Protein AF-0000000084334284 (afdb_homodimer)

Solvent-accessible surface area (backbone atoms only — not comparable to full-atom values): 17530 Å² total; per-residue (Å²): 133,78,80,43,76,42,71,67,56,89,78,49,46,48,78,78,45,44,50,86,45,68,71,63,35,48,34,56,57,70,40,44,69,57,35,41,73,57,13,52,24,27,47,38,28,33,30,55,95,42,44,47,47,27,39,36,29,26,16,27,19,51,43,52,40,88,40,46,54,66,80,57,44,74,76,46,68,84,85,48,63,56,40,22,20,34,29,45,70,44,76,49,41,18,54,93,51,59,91,70,55,54,62,57,53,53,50,52,51,53,50,45,52,51,49,54,37,19,76,70,59,32,2,23,37,23,41,34,36,63,56,88,46,69,68,45,46,55,54,44,41,75,76,61,37,39,78,29,63,96,68,69,26,29,38,34,48,40,76,57,51,61,65,66,73,102,133,76,81,42,74,41,72,66,54,88,77,49,45,49,77,79,42,46,50,87,45,66,72,62,34,48,33,56,57,72,40,44,66,57,36,41,74,58,14,52,24,27,47,38,28,32,30,55,93,42,43,47,47,26,38,38,30,26,16,26,20,50,42,51,40,87,40,47,52,66,82,57,45,75,74,46,69,85,83,48,64,56,39,21,20,35,30,43,70,44,75,50,43,18,54,92,50,60,92,70,53,55,61,57,53,53,48,51,51,53,51,47,53,50,48,55,36,19,75,72,60,32,2,23,37,23,41,34,35,62,57,88,46,70,69,45,46,56,56,43,42,76,75,60,36,39,77,31,64,98,68,71,26,30,39,34,47,39,75,58,52,59,65,66,72,102

Sequence (332 aa):
MSDKIELLNSALNKKDFSCGKEMLDNYLHTQASQDVKRKLCVVFALFEDTSIKGYYTLSNASVPAAFMPEAVKKKMPRSYEALPVTLLGRLAVDSKFKGHGFGGILLLDALKRSFDIASQSLGSIGVVVDPLDDDAVAFYQKFGFVLLPDSGKMFLPMADIAQLALMSDKIELLNSALNKKDFSCGKEMLDNYLHTQASQDVKRKLCVVFALFEDTSIKGYYTLSNASVPAAFMPEAVKKKMPRSYEALPVTLLGRLAVDSKFKGHGFGGILLLDALKRSFDIASQSLGSIGVVVDPLDDDAVAFYQKFGFVLLPDSGKMFLPMADIAQLAL

Organism: NCBI:txid1302689

pLDDT: mean 94.1, std 6.53, range [51.94, 98.69]

Structure (mmCIF, N/CA/C/O backbone):
data_AF-0000000084334284-model_v1
#
loop_
_entity.id
_entity.type
_entity.pdbx_description
1 polymer 'N-acetyltransferase domain-containing protein'
#
loop_
_atom_site.group_PDB
_atom_site.id
_atom_site.type_symbol
_atom_site.label_atom_id
_atom_site.label_alt_id
_atom_site.label_comp_id
_atom_site.label_asym_id
_atom_site.label_entity_id
_atom_site.label_seq_id
_atom_site.pdbx_PDB_ins_code
_atom_site.Cartn_x
_atom_site.Cartn_y
_atom_site.Cartn_z
_atom_site.occupancy
_atom_site.B_iso_or_equiv
_atom_site.auth_seq_id
_atom_site.auth_comp_id
_atom_site.auth_asym_id
_atom_site.auth_atom_id
_atom_site.pdbx_PDB_model_num
ATOM 1 N N . MET A 1 1 ? -1.275 -12.766 -31.234 1 51.94 1 MET A N 1
ATOM 2 C CA . MET A 1 1 ? -1.881 -11.797 -30.328 1 51.94 1 MET A CA 1
ATOM 3 C C . MET A 1 1 ? -1.055 -11.656 -29.062 1 51.94 1 MET A C 1
ATOM 5 O O . MET A 1 1 ? -0.476 -12.633 -28.578 1 51.94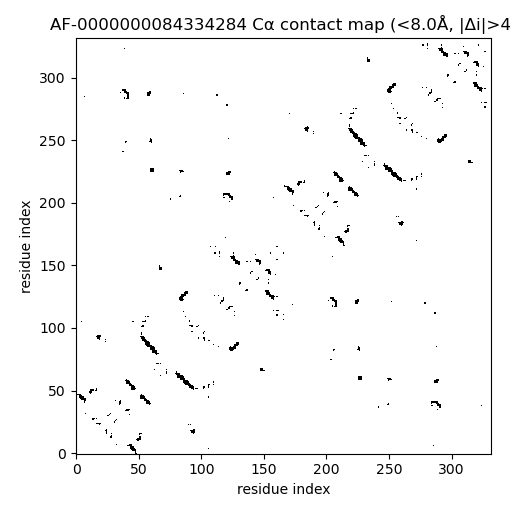 1 MET A O 1
ATOM 9 N N . SER A 1 2 ? -0.573 -10.531 -28.656 1 61.88 2 SER A N 1
ATOM 10 C CA . SER A 1 2 ? 0.521 -10.297 -27.719 1 61.88 2 SER A CA 1
ATOM 11 C C . SER A 1 2 ? 0.057 -10.461 -26.281 1 61.88 2 SER A C 1
ATOM 13 O O . SER A 1 2 ? -1.092 -10.156 -25.953 1 61.88 2 SER A O 1
ATOM 15 N N . ASP A 1 3 ? 0.631 -11.398 -25.438 1 77.12 3 ASP A N 1
ATOM 16 C CA . ASP A 1 3 ? 0.431 -11.562 -24 1 77.12 3 ASP A CA 1
ATOM 17 C C . ASP A 1 3 ? 0.44 -10.211 -23.281 1 77.12 3 ASP A C 1
ATOM 19 O O . ASP A 1 3 ? 1.321 -9.383 -23.531 1 77.12 3 ASP A O 1
ATOM 23 N N . LYS A 1 4 ? -0.752 -9.906 -22.766 1 88.94 4 LYS A N 1
ATOM 24 C CA . LYS A 1 4 ? -0.874 -8.68 -21.984 1 88.94 4 LYS A CA 1
ATOM 25 C C . LYS A 1 4 ? -1.213 -8.977 -20.531 1 88.94 4 LYS A C 1
ATOM 27 O O . LYS A 1 4 ? -1.868 -9.977 -20.234 1 88.94 4 LYS A O 1
ATOM 32 N N . ILE A 1 5 ? -0.675 -8.289 -19.641 1 95.31 5 ILE A N 1
ATOM 33 C CA . ILE A 1 5 ? -1.079 -8.344 -18.234 1 95.31 5 ILE A CA 1
ATOM 34 C C . ILE A 1 5 ? -1.978 -7.156 -17.906 1 95.31 5 ILE A C 1
ATOM 36 O O . ILE A 1 5 ? -1.56 -6 -18.031 1 95.31 5 ILE A O 1
ATOM 40 N N . GLU A 1 6 ? -3.197 -7.395 -17.516 1 95.31 6 GLU A N 1
ATOM 41 C CA . GLU A 1 6 ? -4.172 -6.363 -17.188 1 95.31 6 GLU A CA 1
ATOM 42 C C . GLU A 1 6 ? -4.949 -6.723 -15.922 1 95.31 6 GLU A C 1
ATOM 44 O O . GLU A 1 6 ? -4.832 -7.84 -15.414 1 95.31 6 GLU A O 1
ATOM 49 N N . LEU A 1 7 ? -5.727 -5.781 -15.531 1 96.88 7 LEU A N 1
ATOM 50 C CA . LEU A 1 7 ? -6.605 -6.008 -14.391 1 96.88 7 LEU A CA 1
ATOM 51 C C . LEU A 1 7 ? -7.656 -7.066 -14.711 1 96.88 7 LEU A C 1
ATOM 53 O O . LEU A 1 7 ? -8.211 -7.082 -15.812 1 96.88 7 LEU A O 1
ATOM 57 N N . LEU A 1 8 ? -7.887 -7.902 -13.734 1 95.88 8 LEU A N 1
ATOM 58 C CA . LEU A 1 8 ? -8.969 -8.867 -13.875 1 95.88 8 LEU A CA 1
ATOM 59 C C . LEU A 1 8 ? -10.297 -8.164 -14.148 1 95.88 8 LEU A C 1
ATOM 61 O O . LEU A 1 8 ? -10.602 -7.145 -13.523 1 95.88 8 LEU A O 1
ATOM 65 N N . ASN A 1 9 ? -11 -8.648 -15.078 1 93.56 9 ASN A N 1
ATOM 66 C CA . ASN A 1 9 ? -12.312 -8.102 -15.398 1 93.56 9 ASN A CA 1
ATOM 67 C C . ASN A 1 9 ? -13.281 -9.195 -15.828 1 93.56 9 ASN A C 1
ATOM 69 O O . ASN A 1 9 ? -12.891 -10.359 -15.977 1 93.56 9 ASN A O 1
ATOM 73 N N . SER A 1 10 ? -14.484 -8.812 -16.016 1 93.62 10 SER A N 1
ATOM 74 C CA . SER A 1 10 ? -15.562 -9.773 -16.234 1 93.62 10 SER A CA 1
ATOM 75 C C . SER A 1 10 ? -15.461 -10.414 -17.609 1 93.62 10 SER A C 1
ATOM 77 O O . SER A 1 10 ? -16.109 -11.43 -17.875 1 93.62 10 SER A O 1
ATOM 79 N N . ALA A 1 11 ? -14.672 -9.922 -18.484 1 93.88 11 ALA A N 1
ATOM 80 C CA . ALA A 1 11 ? -14.539 -10.453 -19.844 1 93.88 11 ALA A CA 1
ATOM 81 C C . ALA A 1 11 ? -13.641 -11.695 -19.859 1 93.88 11 ALA A C 1
ATOM 83 O O . ALA A 1 11 ? -13.641 -12.453 -20.828 1 93.88 11 ALA A O 1
ATOM 84 N N . LEU A 1 12 ? -12.875 -11.883 -18.828 1 95.38 12 LEU A N 1
ATOM 85 C CA . LEU A 1 12 ? -11.914 -12.977 -18.797 1 95.38 12 LEU A CA 1
ATOM 86 C C . LEU A 1 12 ? -12.562 -14.25 -18.25 1 95.38 12 LEU A C 1
ATOM 88 O O . LEU A 1 12 ? -13.383 -14.188 -17.328 1 95.38 12 LEU A O 1
ATOM 92 N N . ASN A 1 13 ? -12.203 -15.398 -18.844 1 95.75 13 ASN A N 1
ATOM 93 C CA . ASN A 1 13 ? -12.727 -16.703 -18.453 1 95.75 13 ASN A CA 1
ATOM 94 C C . ASN A 1 13 ? -11.961 -17.281 -17.266 1 95.75 13 ASN A C 1
ATOM 96 O O . ASN A 1 13 ? -10.953 -17.969 -17.453 1 95.75 13 ASN A O 1
ATOM 100 N N . LYS A 1 14 ? -12.461 -17.141 -16.094 1 96.56 14 LYS A N 1
ATOM 101 C CA . LYS A 1 14 ? -11.805 -17.609 -14.883 1 96.56 14 LYS A CA 1
ATOM 102 C C . LYS A 1 14 ? -12.062 -19.094 -14.648 1 96.56 14 LYS A C 1
ATOM 104 O O . LYS A 1 14 ? -11.297 -19.766 -13.953 1 96.56 14 LYS A O 1
ATOM 109 N N . LYS A 1 15 ? -13.086 -19.594 -15.211 1 95.44 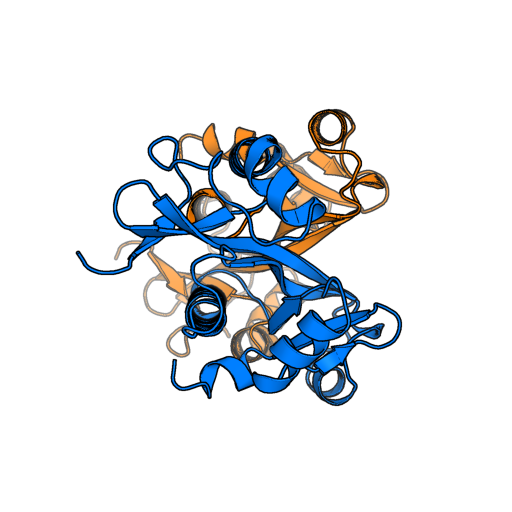15 LYS A N 1
ATOM 110 C CA . LYS A 1 15 ? -13.57 -20.938 -14.898 1 95.44 15 LYS A CA 1
ATOM 111 C C . LYS A 1 15 ? -12.641 -22.016 -15.461 1 95.44 15 LYS A C 1
ATOM 113 O O . LYS A 1 15 ? -12.461 -23.062 -14.852 1 95.44 15 LYS A O 1
ATOM 118 N N . ASP A 1 16 ? -12.008 -21.75 -16.547 1 95.88 16 ASP A N 1
ATOM 119 C CA . ASP A 1 16 ? -11.188 -22.75 -17.219 1 95.88 16 ASP A CA 1
ATOM 120 C C . ASP A 1 16 ? -9.773 -22.766 -16.656 1 95.88 16 ASP A C 1
ATOM 122 O O . ASP A 1 16 ? -8.969 -23.641 -17 1 95.88 16 ASP A O 1
ATOM 126 N N . PHE A 1 17 ? -9.469 -21.797 -15.844 1 97.69 17 PHE A N 1
ATOM 127 C CA . PHE A 1 17 ? -8.125 -21.703 -15.281 1 97.69 17 PHE A CA 1
ATOM 128 C C . PHE A 1 17 ? -7.863 -22.844 -14.305 1 97.69 17 PHE A C 1
ATOM 130 O O . PHE A 1 17 ? -8.703 -23.156 -13.461 1 97.69 17 PHE A O 1
ATOM 137 N N . SER A 1 18 ? -6.703 -23.484 -14.445 1 97.94 18 SER A N 1
ATOM 138 C CA . SER A 1 18 ? -6.27 -24.5 -13.492 1 97.94 18 SER A CA 1
ATOM 139 C C . SER A 1 18 ? -4.75 -24.547 -13.383 1 97.94 18 SER A C 1
ATOM 141 O O . SER A 1 18 ? -4.059 -24.797 -14.375 1 97.94 18 SER A O 1
ATOM 143 N N . CYS A 1 19 ? -4.238 -24.344 -12.18 1 96.88 19 CYS A N 1
ATOM 144 C CA . CYS A 1 19 ? -2.793 -24.375 -11.977 1 96.88 19 CYS A CA 1
ATOM 145 C C . CYS A 1 19 ? -2.389 -25.625 -11.195 1 96.88 19 CYS A C 1
ATOM 147 O O . CYS A 1 19 ? -1.201 -25.859 -10.953 1 96.88 19 CYS A O 1
ATOM 149 N N . GLY A 1 20 ? -3.367 -26.422 -10.758 1 95.56 20 GLY A N 1
ATOM 150 C CA . GLY A 1 20 ? -3.078 -27.656 -10.055 1 95.56 20 GLY A CA 1
ATOM 151 C C . GLY A 1 20 ? -3.105 -27.516 -8.547 1 95.56 20 GLY A C 1
ATOM 152 O O . GLY A 1 20 ? -2.971 -28.5 -7.816 1 95.56 20 GLY A O 1
ATOM 153 N N . LYS A 1 21 ? -3.188 -26.359 -7.98 1 96.12 21 LYS A N 1
ATOM 154 C CA . LYS A 1 21 ? -3.367 -26.078 -6.559 1 96.12 21 LYS A CA 1
ATOM 155 C C . LYS A 1 21 ? -4.785 -25.594 -6.266 1 96.12 21 LYS A C 1
ATOM 157 O O . LYS A 1 21 ? -5.16 -24.5 -6.66 1 96.12 21 LYS A O 1
ATOM 162 N N . GLU A 1 22 ? -5.477 -26.344 -5.516 1 95.81 22 GLU A N 1
ATOM 163 C CA . GLU A 1 22 ? -6.902 -26.109 -5.305 1 95.81 22 GLU A CA 1
ATOM 164 C C . GLU A 1 22 ? -7.164 -24.734 -4.703 1 95.81 22 GLU A C 1
ATOM 166 O O . GLU A 1 22 ? -8.102 -24.047 -5.098 1 95.81 22 GLU A O 1
ATOM 171 N N . MET A 1 23 ? -6.41 -24.359 -3.777 1 95.25 23 MET A N 1
ATOM 172 C CA . MET A 1 23 ? -6.602 -23.094 -3.084 1 95.25 23 MET A CA 1
ATOM 173 C C . MET A 1 23 ? -6.5 -21.922 -4.055 1 95.25 23 MET A C 1
ATOM 175 O O . MET A 1 23 ? -7.312 -21 -4.004 1 95.25 23 MET A O 1
ATOM 179 N N . LEU A 1 24 ? -5.562 -21.953 -4.969 1 97.12 24 LEU A N 1
ATOM 180 C CA . LEU A 1 24 ? -5.363 -20.891 -5.934 1 97.12 24 LEU A CA 1
ATOM 181 C C . LEU A 1 24 ? -6.43 -20.922 -7.023 1 97.12 24 LEU A C 1
ATOM 183 O O . LEU A 1 24 ? -6.922 -19.875 -7.457 1 97.12 24 LEU A O 1
ATOM 187 N N . ASP A 1 25 ? -6.754 -22.156 -7.457 1 98 25 ASP A N 1
ATOM 188 C CA . ASP A 1 25 ? -7.805 -22.312 -8.461 1 98 25 ASP A CA 1
ATOM 189 C C . ASP A 1 25 ? -9.141 -21.797 -7.934 1 98 25 ASP A C 1
ATOM 191 O O . ASP A 1 25 ? -9.805 -20.984 -8.594 1 98 25 ASP A O 1
ATOM 195 N N . ASN A 1 26 ? -9.461 -22.25 -6.73 1 97.12 26 ASN A N 1
ATOM 196 C CA . ASN A 1 26 ? -10.742 -21.875 -6.148 1 97.12 26 ASN A CA 1
ATOM 197 C C . ASN A 1 26 ? -10.812 -20.375 -5.871 1 97.12 26 ASN A C 1
ATOM 199 O O . ASN A 1 26 ? -11.867 -19.75 -6.02 1 97.12 26 ASN A O 1
ATOM 203 N N . TYR A 1 27 ? -9.727 -19.844 -5.488 1 97.31 27 TYR A N 1
ATOM 204 C CA . TYR A 1 27 ? -9.688 -18.406 -5.25 1 97.31 27 TYR A CA 1
ATOM 205 C C . TYR A 1 27 ? -10.086 -17.641 -6.508 1 97.31 27 TYR A C 1
ATOM 207 O O . TYR A 1 27 ? -10.977 -16.797 -6.465 1 97.31 27 TYR A O 1
ATOM 215 N N . LEU A 1 28 ? -9.406 -17.922 -7.605 1 97.81 28 LEU A N 1
ATOM 216 C CA . LEU A 1 28 ? -9.672 -17.203 -8.844 1 97.81 28 LEU A CA 1
ATOM 217 C C . LEU A 1 28 ? -11.109 -17.422 -9.305 1 97.81 28 LEU A C 1
ATOM 219 O O . LEU A 1 28 ? -11.773 -16.5 -9.766 1 97.81 28 LEU A O 1
ATOM 223 N N . HIS A 1 29 ? -11.602 -18.641 -9.109 1 97.69 29 HIS A N 1
ATOM 224 C CA . HIS A 1 29 ? -12.922 -19.016 -9.602 1 97.69 29 HIS A CA 1
ATOM 225 C C . HIS A 1 29 ? -14.023 -18.328 -8.805 1 97.69 29 HIS A C 1
ATOM 227 O O . HIS A 1 29 ? -15.023 -17.875 -9.383 1 97.69 29 HIS A O 1
ATOM 233 N N . THR A 1 30 ? -13.773 -18.156 -7.473 1 95.69 30 THR A N 1
ATOM 234 C CA . THR A 1 30 ? -14.953 -17.891 -6.652 1 95.69 30 THR A CA 1
ATOM 235 C C . THR A 1 30 ? -14.742 -16.656 -5.781 1 95.69 30 THR A C 1
ATOM 237 O O . THR A 1 30 ? -15.711 -16.031 -5.352 1 95.69 30 THR A O 1
ATOM 240 N N . GLN A 1 31 ? -13.547 -16.25 -5.516 1 96.25 31 GLN A N 1
ATOM 241 C CA . GLN A 1 31 ? -13.32 -15.242 -4.484 1 96.25 31 GLN A CA 1
ATOM 242 C C . GLN A 1 31 ? -12.703 -13.984 -5.074 1 96.25 31 GLN A C 1
ATOM 244 O O . GLN A 1 31 ? -12.945 -12.875 -4.586 1 96.25 31 GLN A O 1
ATOM 249 N N . ALA A 1 32 ? -11.938 -14.117 -6.133 1 97.25 32 ALA A N 1
ATOM 250 C CA . ALA A 1 32 ? -11.109 -13.031 -6.656 1 97.25 32 ALA A CA 1
ATOM 251 C C . ALA A 1 32 ? -11.945 -11.797 -6.961 1 97.25 32 ALA A C 1
ATOM 253 O O . ALA A 1 32 ? -11.594 -10.688 -6.555 1 97.25 32 ALA A O 1
ATOM 254 N N . SER A 1 33 ? -13.078 -11.969 -7.641 1 96.56 33 SER A N 1
ATOM 255 C CA . SER A 1 33 ? -13.922 -10.844 -8.031 1 96.56 33 SER A CA 1
ATOM 256 C C . SER A 1 33 ? -14.453 -10.102 -6.809 1 96.56 33 SER A C 1
ATOM 258 O O . SER A 1 33 ? -14.523 -8.875 -6.805 1 96.56 33 SER A O 1
ATOM 260 N N . GLN A 1 34 ? -14.797 -10.836 -5.828 1 95.44 34 GLN A N 1
ATOM 261 C CA . GLN A 1 34 ? -15.312 -10.234 -4.605 1 95.44 34 GLN A CA 1
ATOM 262 C C . GLN A 1 34 ? -14.219 -9.469 -3.867 1 95.44 34 GLN A C 1
ATOM 264 O O . GLN A 1 34 ? -14.461 -8.383 -3.346 1 95.44 34 GLN A O 1
ATOM 269 N N . ASP A 1 35 ? -13.047 -10.078 -3.795 1 96.69 35 ASP A N 1
ATOM 270 C CA . ASP A 1 35 ? -11.93 -9.414 -3.139 1 96.69 35 ASP A CA 1
ATOM 271 C C . ASP A 1 35 ? -11.594 -8.094 -3.832 1 96.69 35 ASP A C 1
ATOM 273 O O . ASP A 1 35 ? -11.281 -7.102 -3.172 1 96.69 35 ASP A O 1
ATOM 277 N N . VAL A 1 36 ? -11.664 -8.125 -5.172 1 96.62 36 VAL A N 1
ATOM 278 C CA . VAL A 1 36 ? -11.414 -6.914 -5.941 1 96.62 36 VAL A CA 1
ATOM 279 C C . VAL A 1 36 ? -12.477 -5.867 -5.609 1 96.62 36 VAL A C 1
ATOM 281 O O . VAL A 1 36 ? -12.164 -4.703 -5.367 1 96.62 36 VAL A O 1
ATOM 284 N N . LYS A 1 37 ? -13.703 -6.25 -5.535 1 94.5 37 LYS A N 1
ATOM 285 C CA . LYS A 1 37 ? -14.805 -5.344 -5.234 1 94.5 37 LYS A CA 1
ATOM 286 C C . LYS A 1 37 ? -14.648 -4.723 -3.846 1 94.5 37 LYS A C 1
ATOM 288 O O . LYS A 1 37 ? -14.945 -3.545 -3.648 1 94.5 37 LYS A O 1
ATOM 293 N N . ARG A 1 38 ? -14.141 -5.477 -2.967 1 94.69 38 ARG A N 1
ATOM 294 C CA . ARG A 1 38 ? -13.969 -5.043 -1.586 1 94.69 38 ARG A CA 1
ATOM 295 C C . ARG A 1 38 ? -12.641 -4.309 -1.403 1 94.69 38 ARG A C 1
ATOM 297 O O . ARG A 1 38 ? -12.312 -3.873 -0.298 1 94.69 38 ARG A O 1
ATOM 304 N N . LYS A 1 39 ? -11.836 -4.25 -2.398 1 96.56 39 LYS A N 1
ATOM 305 C CA . LYS A 1 39 ? -10.539 -3.582 -2.42 1 96.56 39 LYS A CA 1
ATOM 306 C C . LYS A 1 39 ? -9.555 -4.262 -1.472 1 96.56 39 LYS A C 1
ATOM 308 O O . LYS A 1 39 ? -8.703 -3.6 -0.871 1 96.56 39 LYS A O 1
ATOM 313 N N . LEU A 1 40 ? -9.766 -5.547 -1.277 1 97.12 40 LEU A N 1
ATOM 314 C CA . LEU A 1 40 ? -8.836 -6.32 -0.462 1 97.12 40 LEU A CA 1
ATOM 315 C C . LEU A 1 40 ? -7.523 -6.555 -1.205 1 97.12 40 LEU A C 1
ATOM 317 O O . LEU A 1 40 ? -6.465 -6.684 -0.584 1 97.12 40 LEU A O 1
ATOM 321 N N . CYS A 1 41 ? -7.625 -6.645 -2.482 1 97.75 41 CYS A N 1
ATOM 322 C CA . CYS A 1 41 ? -6.469 -6.758 -3.365 1 97.75 41 CYS A CA 1
ATOM 323 C C . CYS A 1 41 ? -6.832 -6.363 -4.793 1 97.75 41 CYS A C 1
ATOM 325 O O . CYS A 1 41 ? -8 -6.145 -5.102 1 97.75 41 CYS A O 1
ATOM 327 N N . VAL A 1 42 ? -5.828 -6.141 -5.566 1 98.06 42 VAL A N 1
ATOM 328 C CA . VAL A 1 42 ? -5.98 -6.023 -7.012 1 98.06 42 VAL A CA 1
ATOM 329 C C . VAL A 1 42 ? -5.477 -7.297 -7.691 1 98.06 42 VAL A C 1
ATOM 331 O O . VAL A 1 42 ? -4.441 -7.844 -7.301 1 98.06 42 VAL A O 1
ATOM 334 N N . VAL A 1 43 ? -6.234 -7.777 -8.648 1 98.38 43 VAL A N 1
ATOM 335 C CA . VAL A 1 43 ? -5.867 -8.992 -9.367 1 98.38 43 VAL A CA 1
ATOM 336 C C . VAL A 1 43 ? -5.469 -8.648 -10.797 1 98.38 43 VAL A C 1
ATOM 338 O O . VAL A 1 43 ? -6.246 -8.047 -11.539 1 98.38 43 VAL A O 1
ATOM 341 N N . PHE A 1 44 ? -4.258 -9.023 -11.156 1 98.44 44 PHE A N 1
ATOM 342 C CA . PHE A 1 44 ? -3.744 -8.875 -12.516 1 98.44 44 PHE A CA 1
ATOM 343 C C . PHE A 1 44 ? -3.691 -10.227 -13.227 1 98.44 44 PHE A C 1
ATOM 345 O O . PHE A 1 44 ? -3.293 -11.227 -12.633 1 98.44 44 PHE A O 1
ATOM 352 N N . ALA A 1 45 ? -4.09 -10.195 -14.477 1 97.69 45 ALA A N 1
ATOM 353 C CA . ALA A 1 45 ? -4.137 -11.438 -15.234 1 97.69 45 ALA A CA 1
ATOM 354 C C . ALA A 1 45 ? -3.348 -11.32 -16.547 1 97.69 45 ALA A C 1
ATOM 356 O O . ALA A 1 45 ? -3.443 -10.305 -17.234 1 97.69 45 ALA A O 1
ATOM 357 N N . LEU A 1 46 ? -2.479 -12.273 -16.734 1 97.44 46 LEU A N 1
ATOM 358 C CA . LEU A 1 46 ? -1.902 -12.531 -18.047 1 97.44 46 LEU A CA 1
ATOM 359 C C . LEU A 1 46 ? -2.842 -13.375 -18.906 1 97.44 46 LEU A C 1
ATOM 361 O O . LEU A 1 46 ? -3.244 -14.469 -18.5 1 97.44 46 LEU A O 1
ATOM 365 N N . PHE A 1 47 ? -3.182 -12.828 -20.109 1 95.19 47 PHE A N 1
ATOM 366 C CA . PHE A 1 47 ? -4.195 -13.578 -20.844 1 95.19 47 PHE A CA 1
ATOM 367 C C . PHE A 1 47 ? -4.004 -13.406 -22.344 1 95.19 47 PHE A C 1
ATOM 369 O O . PHE A 1 47 ? -3.262 -12.531 -22.797 1 95.19 47 PHE A O 1
ATOM 376 N N . GLU A 1 48 ? -4.516 -14.367 -23.031 1 92.19 48 GLU A N 1
ATOM 377 C CA . GLU A 1 48 ? -4.707 -14.344 -24.469 1 92.19 48 GLU A CA 1
ATOM 378 C C . GLU A 1 48 ? -6.176 -14.531 -24.844 1 92.19 48 GLU A C 1
ATOM 380 O O . GLU A 1 48 ? -6.793 -15.523 -24.453 1 92.19 48 GLU A O 1
ATOM 385 N N . ASP A 1 49 ? -6.648 -13.516 -25.547 1 90.31 49 ASP A N 1
ATOM 386 C CA . ASP A 1 49 ? -8.094 -13.469 -25.766 1 90.31 49 ASP A CA 1
ATOM 387 C C . ASP A 1 49 ? -8.852 -13.469 -24.453 1 90.31 49 ASP A C 1
ATOM 389 O O . ASP A 1 49 ? -8.68 -12.562 -23.625 1 90.31 49 ASP A O 1
ATOM 393 N N . THR A 1 50 ? -9.609 -14.586 -24.141 1 91.75 50 THR A N 1
ATOM 394 C CA . THR A 1 50 ? -10.352 -14.617 -22.891 1 91.75 50 THR A CA 1
ATOM 395 C C . THR A 1 50 ? -9.742 -15.625 -21.922 1 91.75 50 THR A C 1
ATOM 397 O O . THR A 1 50 ? -10.164 -15.711 -20.766 1 91.75 50 THR A O 1
ATOM 400 N N . SER A 1 51 ? -8.719 -16.25 -22.406 1 94.5 51 SER A N 1
ATOM 401 C CA . SER A 1 51 ? -8.117 -17.297 -21.594 1 94.5 51 SER A CA 1
ATOM 402 C C . SER A 1 51 ? -7.055 -16.719 -20.656 1 94.5 51 SER A C 1
ATOM 404 O O . SER A 1 51 ? -6.16 -16 -21.094 1 94.5 51 SER A O 1
ATOM 406 N N . ILE A 1 52 ? -7.113 -17.078 -19.406 1 96.94 52 ILE A N 1
ATOM 407 C CA . ILE A 1 52 ? -6.145 -16.625 -18.406 1 96.94 52 ILE A CA 1
ATOM 408 C C . ILE A 1 52 ? -4.984 -17.609 -18.344 1 96.94 52 ILE A C 1
ATOM 410 O O . ILE A 1 52 ? -5.184 -18.797 -18.031 1 96.94 52 ILE A O 1
ATOM 414 N N . LYS A 1 53 ? -3.785 -17.109 -18.562 1 97.38 53 LYS A N 1
ATOM 415 C CA . LYS A 1 53 ? -2.576 -17.938 -18.5 1 97.38 53 LYS A CA 1
ATOM 416 C C . LYS A 1 53 ? -1.953 -17.906 -17.109 1 97.38 53 LYS A C 1
ATOM 418 O O . LYS A 1 53 ? -1.271 -18.859 -16.719 1 97.38 53 LYS A O 1
ATOM 423 N N . GLY A 1 54 ? -2.184 -16.922 -16.375 1 98.12 54 GLY A N 1
ATOM 424 C CA . GLY A 1 54 ? -1.712 -16.719 -15.016 1 98.12 54 GLY A CA 1
ATOM 425 C C . GLY A 1 54 ? -2.252 -15.461 -14.375 1 98.12 54 GLY A C 1
ATOM 426 O O . GLY A 1 54 ? -2.873 -14.633 -15.047 1 98.12 54 GLY A O 1
ATOM 427 N N . TYR A 1 55 ? -2.047 -15.367 -13.078 1 98.56 55 TYR A N 1
ATOM 428 C CA . TYR A 1 55 ? -2.506 -14.18 -12.375 1 98.56 55 TYR A CA 1
ATOM 429 C C . TYR A 1 55 ? -1.705 -13.961 -11.094 1 98.56 55 TYR A C 1
ATOM 431 O O . TYR A 1 55 ? -1 -14.859 -10.633 1 98.56 55 TYR A O 1
ATOM 439 N N . TYR A 1 56 ? -1.747 -12.812 -10.594 1 98.44 56 TYR A N 1
ATOM 440 C CA . TYR A 1 56 ? -1.203 -12.5 -9.281 1 98.44 56 TYR A CA 1
ATOM 441 C C . TYR A 1 56 ? -2.018 -11.398 -8.602 1 98.44 56 TYR A C 1
ATOM 443 O O . TYR A 1 56 ? -2.822 -10.727 -9.25 1 98.44 56 TYR A O 1
ATOM 451 N N . THR A 1 57 ? -1.851 -11.242 -7.328 1 98.5 57 THR A N 1
ATOM 452 C CA . THR A 1 57 ? -2.576 -10.234 -6.562 1 98.5 57 THR A CA 1
ATOM 453 C C . THR A 1 57 ? -1.609 -9.328 -5.805 1 98.5 57 THR A C 1
ATOM 455 O O . THR A 1 57 ? -0.552 -9.781 -5.359 1 98.5 57 THR A O 1
ATOM 458 N N . LEU A 1 58 ? -1.976 -8.078 -5.656 1 98.62 58 LEU A N 1
ATOM 459 C CA . LEU A 1 58 ? -1.21 -7.105 -4.883 1 98.62 58 LEU A CA 1
ATOM 460 C C . LEU A 1 58 ? -2.102 -6.391 -3.873 1 98.62 58 LEU A C 1
ATOM 462 O O . LEU A 1 58 ? -3.248 -6.055 -4.18 1 98.62 58 LEU A O 1
ATOM 466 N N . SER A 1 59 ? -1.609 -6.172 -2.723 1 98.56 59 SER A N 1
ATOM 467 C CA . SER A 1 59 ? -2.301 -5.406 -1.69 1 98.56 59 SER A CA 1
ATOM 468 C C . SER A 1 59 ? -1.312 -4.719 -0.755 1 98.56 59 SER A C 1
ATOM 470 O O . SER A 1 59 ? -0.13 -5.07 -0.725 1 98.56 59 SER A O 1
ATOM 472 N N . ASN A 1 60 ? -1.762 -3.705 -0.081 1 98.69 60 ASN A N 1
ATOM 473 C CA . ASN A 1 60 ? -0.971 -3.082 0.976 1 98.69 60 ASN A CA 1
ATOM 474 C C . ASN A 1 60 ? -0.744 -4.039 2.145 1 98.69 60 ASN A C 1
ATOM 476 O O . ASN A 1 60 ? -1.595 -4.883 2.436 1 98.69 60 ASN A O 1
ATOM 480 N N . ALA A 1 61 ? 0.342 -3.902 2.777 1 98.31 61 ALA A N 1
ATOM 481 C CA . ALA A 1 61 ? 0.637 -4.66 3.992 1 98.31 61 ALA A CA 1
ATOM 482 C C . ALA A 1 61 ? 1.726 -3.975 4.812 1 98.31 61 ALA A C 1
ATOM 484 O O . ALA A 1 61 ? 2.248 -2.932 4.418 1 98.31 61 ALA A O 1
ATOM 485 N N . SER A 1 62 ? 1.938 -4.461 5.934 1 97.69 62 SER A N 1
ATOM 486 C CA . SER A 1 62 ? 3.057 -4.098 6.797 1 97.69 62 SER A CA 1
ATOM 487 C C . SER A 1 62 ? 3.6 -5.312 7.539 1 97.69 62 SER A C 1
ATOM 489 O O . SER A 1 62 ? 2.889 -6.305 7.723 1 97.69 62 SER A O 1
ATOM 491 N N . VAL A 1 63 ? 4.809 -5.242 7.863 1 96.19 63 VAL A N 1
ATOM 492 C CA . VAL A 1 63 ? 5.484 -6.297 8.617 1 96.19 63 VAL A CA 1
ATOM 493 C C . VAL A 1 63 ? 6.125 -5.707 9.867 1 96.19 63 VAL A C 1
ATOM 495 O O . VAL A 1 63 ? 6.777 -4.66 9.812 1 96.19 63 VAL A O 1
ATOM 498 N N . PRO A 1 64 ? 5.91 -6.336 11 1 94.75 64 PRO A N 1
ATOM 499 C CA . PRO A 1 64 ? 6.645 -5.863 12.18 1 94.75 64 PRO A CA 1
ATOM 500 C C . PRO A 1 64 ? 8.156 -5.812 11.945 1 94.75 64 PRO A C 1
ATOM 502 O O . PRO A 1 64 ? 8.734 -6.754 11.398 1 94.75 64 PRO A O 1
ATOM 505 N N . ALA A 1 65 ? 8.727 -4.707 12.398 1 94.31 65 ALA A N 1
ATOM 506 C CA . ALA A 1 65 ? 10.156 -4.508 12.203 1 94.31 65 ALA A CA 1
ATOM 507 C C . ALA A 1 65 ? 10.961 -5.656 12.82 1 94.31 65 ALA A C 1
ATOM 509 O O . ALA A 1 65 ? 12 -6.043 12.289 1 94.31 65 ALA A O 1
ATOM 510 N N . ALA A 1 66 ? 10.445 -6.258 13.852 1 91.56 66 ALA A N 1
ATOM 511 C CA . ALA A 1 66 ? 11.117 -7.324 14.586 1 91.56 66 ALA A CA 1
ATOM 512 C C . ALA A 1 66 ? 11.289 -8.562 13.711 1 91.56 66 ALA A C 1
ATOM 514 O O . ALA A 1 66 ? 12.164 -9.398 13.977 1 91.56 66 ALA A O 1
ATOM 515 N N . PHE A 1 67 ? 10.523 -8.727 12.648 1 92.12 67 PHE A N 1
ATOM 516 C CA . PHE A 1 67 ? 10.547 -9.922 11.812 1 92.12 67 PHE A CA 1
ATOM 517 C C . PHE A 1 67 ? 11.414 -9.703 10.578 1 92.12 67 PHE A C 1
ATOM 519 O O . PHE A 1 67 ? 11.625 -10.625 9.789 1 92.12 67 PHE A O 1
ATOM 526 N N . MET A 1 68 ? 11.906 -8.531 10.422 1 93.56 68 MET A N 1
ATOM 527 C CA . MET A 1 68 ? 12.734 -8.234 9.258 1 93.56 68 MET A CA 1
ATOM 528 C C . MET A 1 68 ? 14.156 -8.75 9.461 1 93.56 68 MET A C 1
ATOM 530 O O . MET A 1 68 ? 14.641 -8.805 10.594 1 93.56 68 MET A O 1
ATOM 534 N N . PRO A 1 69 ? 14.781 -9.109 8.359 1 90.06 69 PRO A N 1
ATOM 535 C CA . PRO A 1 69 ? 16.188 -9.469 8.484 1 90.06 69 PRO A CA 1
ATOM 536 C C . PRO A 1 69 ? 17.047 -8.352 9.078 1 90.06 69 PRO A C 1
ATOM 538 O O . PRO A 1 69 ? 16.75 -7.172 8.875 1 90.06 69 PRO A O 1
ATOM 541 N N . GLU A 1 70 ? 18.078 -8.75 9.719 1 90 70 GLU A N 1
ATOM 542 C CA . GLU A 1 70 ? 18.938 -7.809 10.422 1 90 70 GLU A CA 1
ATOM 543 C C . GLU A 1 70 ? 19.469 -6.738 9.477 1 90 70 GLU A C 1
ATOM 545 O O . GLU A 1 70 ? 19.547 -5.562 9.836 1 90 70 GLU A O 1
ATOM 550 N N . ALA A 1 71 ? 19.797 -7.148 8.281 1 89.62 71 ALA A N 1
ATOM 551 C CA . ALA A 1 71 ? 20.359 -6.23 7.297 1 89.62 71 ALA A CA 1
ATOM 552 C C . ALA A 1 71 ? 19.375 -5.113 6.961 1 89.62 71 ALA A C 1
ATOM 554 O O . ALA A 1 71 ? 19.797 -3.984 6.672 1 89.62 71 ALA A O 1
ATOM 555 N N . VAL A 1 72 ? 18.109 -5.398 7.035 1 90.62 72 VAL A N 1
ATOM 556 C CA . VAL A 1 72 ? 17.062 -4.414 6.754 1 90.62 72 VAL A CA 1
ATOM 557 C C . VAL A 1 72 ? 16.812 -3.564 7.996 1 90.62 72 VAL A C 1
ATOM 559 O O . VAL A 1 72 ? 16.75 -2.336 7.914 1 90.62 72 VAL A O 1
ATOM 562 N N . LYS A 1 73 ? 16.766 -4.188 9.109 1 90.25 73 LYS A N 1
ATOM 563 C CA . LYS A 1 73 ? 16.469 -3.52 10.367 1 90.25 73 LYS A CA 1
ATOM 564 C C . LYS A 1 73 ? 17.484 -2.422 10.664 1 90.25 73 LYS A C 1
ATOM 566 O O . LYS A 1 73 ? 17.125 -1.333 11.109 1 90.25 73 LYS A O 1
ATOM 571 N N . LYS A 1 74 ? 18.672 -2.717 10.398 1 90.69 74 LYS A N 1
ATOM 572 C CA . LYS A 1 74 ? 19.766 -1.807 10.719 1 90.69 74 LYS A CA 1
ATOM 573 C C . LYS A 1 74 ? 19.641 -0.502 9.938 1 90.69 74 LYS A C 1
ATOM 575 O O . LYS A 1 74 ? 20.125 0.541 10.383 1 90.69 74 LYS A O 1
ATOM 580 N N . LYS A 1 75 ? 18.969 -0.577 8.859 1 90.88 75 LYS A N 1
ATOM 581 C CA . LYS A 1 75 ? 18.859 0.591 7.988 1 90.88 75 LYS A CA 1
ATOM 582 C C . LYS A 1 75 ? 17.609 1.398 8.297 1 90.88 75 LYS A C 1
ATOM 584 O O . LYS A 1 75 ? 17.391 2.467 7.719 1 90.88 75 LYS A O 1
ATOM 589 N N . MET A 1 76 ? 16.734 0.888 9.117 1 92.62 76 MET A N 1
ATOM 590 C CA . MET A 1 76 ? 15.461 1.527 9.398 1 92.62 76 MET A CA 1
ATOM 591 C C . MET A 1 76 ? 15.5 2.264 10.734 1 92.62 76 MET A C 1
ATOM 593 O O . MET A 1 76 ? 16.188 1.836 11.664 1 92.62 76 MET A O 1
ATOM 597 N N . PRO A 1 77 ? 14.734 3.387 10.727 1 90.12 77 PRO A N 1
ATOM 598 C CA . PRO A 1 77 ? 14.641 4.062 12.023 1 90.12 77 PRO A CA 1
ATOM 599 C C . PRO A 1 77 ? 13.992 3.189 13.094 1 90.12 77 PRO A C 1
ATOM 601 O O . PRO A 1 77 ? 13.062 2.436 12.805 1 90.12 77 PRO A O 1
ATOM 604 N N . ARG A 1 78 ? 14.422 3.385 14.359 1 85.88 78 ARG A N 1
ATOM 605 C CA . ARG A 1 78 ? 13.977 2.547 15.469 1 85.88 78 ARG A CA 1
ATOM 606 C C . ARG A 1 78 ? 12.555 2.896 15.883 1 85.88 78 ARG A C 1
ATOM 608 O O . ARG A 1 78 ? 11.883 2.104 16.547 1 85.88 78 ARG A O 1
ATOM 615 N N . SER A 1 79 ? 12.133 3.963 15.414 1 86.88 79 SER A N 1
ATOM 616 C CA . SER A 1 79 ? 10.828 4.438 15.844 1 86.88 79 SER A CA 1
ATOM 617 C C . SER A 1 79 ? 9.703 3.711 15.109 1 86.88 79 SER A C 1
ATOM 619 O O . SER A 1 79 ? 8.547 3.775 15.516 1 86.88 79 SER A O 1
ATOM 621 N N . TYR A 1 80 ? 10.031 2.971 14.109 1 91.06 80 TYR A N 1
ATOM 622 C CA . TYR A 1 80 ? 9.008 2.275 13.336 1 91.06 80 TYR A CA 1
ATOM 623 C C . TYR A 1 80 ? 8.781 0.866 13.875 1 91.06 80 TYR A C 1
ATOM 625 O O . TYR A 1 80 ? 9.68 0.022 13.82 1 91.06 80 TYR A O 1
ATOM 633 N N . GLU A 1 81 ? 7.609 0.663 14.297 1 90.81 81 GLU A N 1
ATOM 634 C CA . GLU A 1 81 ? 7.266 -0.662 14.805 1 90.81 81 GLU A CA 1
ATOM 635 C C . GLU A 1 81 ? 6.898 -1.612 13.672 1 90.81 81 GLU A C 1
ATOM 637 O O . GLU A 1 81 ? 7.148 -2.816 13.758 1 90.81 81 GLU A O 1
ATOM 642 N N . ALA A 1 82 ? 6.312 -1.098 12.742 1 95.31 82 ALA A N 1
ATOM 643 C CA . ALA A 1 82 ? 5.945 -1.85 11.547 1 95.31 82 ALA A CA 1
ATOM 644 C C . ALA A 1 82 ? 6.453 -1.158 10.281 1 95.31 82 ALA A C 1
ATOM 646 O O . ALA A 1 82 ? 6.465 0.072 10.203 1 95.31 82 ALA A O 1
ATOM 647 N N . LEU A 1 83 ? 6.879 -1.938 9.359 1 97.44 83 LEU A N 1
ATOM 648 C CA . LEU A 1 83 ? 7.43 -1.41 8.117 1 97.44 83 LEU A CA 1
ATOM 649 C C . LEU A 1 83 ? 6.48 -1.669 6.949 1 97.44 83 LEU A C 1
ATOM 651 O O . LEU A 1 83 ? 5.898 -2.75 6.844 1 97.44 83 LEU A O 1
ATOM 655 N N . PRO A 1 84 ? 6.289 -0.656 6.121 1 98.38 84 PRO A N 1
ATOM 656 C CA . PRO A 1 84 ? 5.391 -0.81 4.977 1 98.38 84 PRO A CA 1
ATOM 657 C C . PRO A 1 84 ? 5.949 -1.749 3.91 1 98.38 84 PRO A C 1
ATOM 659 O O . PRO A 1 84 ? 7.117 -1.628 3.525 1 98.38 84 PRO A O 1
ATOM 662 N N . VAL A 1 85 ? 5.105 -2.625 3.43 1 98.44 85 VAL A N 1
ATOM 663 C CA . VAL A 1 85 ? 5.496 -3.521 2.348 1 98.44 85 VAL A CA 1
ATOM 664 C C . VAL A 1 85 ? 4.32 -3.725 1.394 1 98.44 85 VAL A C 1
ATOM 666 O O . VAL A 1 85 ? 3.189 -3.348 1.705 1 98.44 85 VAL A O 1
ATOM 669 N N . THR A 1 86 ? 4.605 -4.191 0.245 1 98.62 86 THR A N 1
ATOM 670 C CA . THR A 1 86 ? 3.598 -4.672 -0.693 1 98.62 86 THR A CA 1
ATOM 671 C C . THR A 1 86 ? 3.455 -6.188 -0.605 1 98.62 86 THR A C 1
ATOM 673 O O . THR A 1 86 ? 4.453 -6.91 -0.605 1 98.62 86 THR A O 1
ATOM 676 N N . LEU A 1 87 ? 2.236 -6.625 -0.493 1 98.5 87 LEU A N 1
ATOM 677 C CA . LEU A 1 87 ? 1.989 -8.062 -0.44 1 98.5 87 LEU A CA 1
ATOM 678 C C . LEU A 1 87 ? 1.64 -8.602 -1.822 1 98.5 87 LEU A C 1
ATOM 680 O O . LEU A 1 87 ? 0.661 -8.172 -2.434 1 98.5 87 LEU A O 1
ATOM 684 N N . LEU A 1 88 ? 2.471 -9.453 -2.301 1 98.5 88 LEU A N 1
ATOM 685 C CA . LEU A 1 88 ? 2.098 -10.336 -3.402 1 98.5 88 LEU A CA 1
ATOM 686 C C . LEU A 1 88 ? 1.456 -11.617 -2.881 1 98.5 88 LEU A C 1
ATOM 688 O O . LEU A 1 88 ? 2.156 -12.57 -2.535 1 98.5 88 LEU A O 1
ATOM 692 N N . GLY A 1 89 ? 0.162 -11.688 -2.895 1 96.38 89 GLY A N 1
ATOM 693 C CA . GLY A 1 89 ? -0.583 -12.695 -2.16 1 96.38 89 GLY A CA 1
ATOM 694 C C . GLY A 1 89 ? -0.723 -14.008 -2.916 1 96.38 89 GLY A C 1
ATOM 695 O O . GLY A 1 89 ? -0.81 -15.07 -2.309 1 96.38 89 GLY A O 1
ATOM 696 N N . ARG A 1 90 ? -0.973 -13.914 -4.137 1 96.88 90 ARG A N 1
ATOM 697 C CA . ARG A 1 90 ? -1.151 -15.086 -4.984 1 96.88 90 ARG A CA 1
ATOM 698 C C . ARG A 1 90 ? -0.466 -14.891 -6.332 1 96.88 90 ARG A C 1
ATOM 700 O O . ARG A 1 90 ? -0.483 -13.797 -6.895 1 96.88 90 ARG A O 1
ATOM 707 N N . LEU A 1 91 ? 0.148 -15.945 -6.758 1 97.88 91 LEU A N 1
ATOM 708 C CA . LEU A 1 91 ? 0.744 -16.031 -8.086 1 97.88 91 LEU A CA 1
ATOM 709 C C . LEU A 1 91 ? 0.622 -17.453 -8.641 1 97.88 91 LEU A C 1
ATOM 711 O O . LEU A 1 91 ? 1.091 -18.406 -8.016 1 97.88 91 LEU A O 1
ATOM 715 N N . ALA A 1 92 ? -0.048 -17.5 -9.734 1 97.94 92 ALA A N 1
ATOM 716 C CA . ALA A 1 92 ? -0.269 -18.828 -10.305 1 97.94 92 ALA A CA 1
ATOM 717 C C . ALA A 1 92 ? -0.251 -18.797 -11.828 1 97.94 92 ALA A C 1
ATOM 719 O O . ALA A 1 92 ? -0.63 -17.781 -12.43 1 97.94 92 ALA A O 1
ATOM 720 N N . VAL A 1 93 ? 0.186 -19.844 -12.398 1 97.69 93 VAL A N 1
ATOM 721 C CA . VAL A 1 93 ? 0.196 -20.031 -13.844 1 97.69 93 VAL A CA 1
ATOM 722 C C . VAL A 1 93 ? -0.616 -21.281 -14.195 1 97.69 93 VAL A C 1
ATOM 724 O O . VAL A 1 93 ? -0.472 -22.328 -13.562 1 97.69 93 VAL A O 1
ATOM 727 N N . ASP A 1 94 ? -1.446 -21.125 -15.203 1 97.69 94 ASP A N 1
ATOM 728 C CA . ASP A 1 94 ? -2.215 -22.266 -15.688 1 97.69 94 ASP A CA 1
ATOM 729 C C . ASP A 1 94 ? -1.298 -23.422 -16.062 1 97.69 94 ASP A C 1
ATOM 731 O O . ASP A 1 94 ? -0.271 -23.219 -16.719 1 97.69 94 ASP A O 1
ATOM 735 N N . SER A 1 95 ? -1.674 -24.609 -15.688 1 96.88 95 SER A N 1
ATOM 736 C CA . SER A 1 95 ? -0.856 -25.797 -15.891 1 96.88 95 SER A CA 1
ATOM 737 C C . SER A 1 95 ? -0.534 -26 -17.359 1 96.88 95 SER A C 1
ATOM 739 O O . SER A 1 95 ? 0.538 -26.516 -17.703 1 96.88 95 SER A O 1
ATOM 741 N N . LYS A 1 96 ? -1.379 -25.562 -18.25 1 94.44 96 LYS A N 1
ATOM 742 C CA . LYS A 1 96 ? -1.186 -25.719 -19.703 1 94.44 96 LYS A CA 1
ATOM 743 C C . LYS A 1 96 ? -0.018 -24.859 -20.188 1 94.44 96 LYS A C 1
ATOM 745 O O . LYS A 1 96 ? 0.526 -25.094 -21.266 1 94.44 96 LYS A O 1
ATOM 750 N N . PHE A 1 97 ? 0.32 -23.906 -19.391 1 92.31 97 PHE A N 1
ATOM 751 C CA . PHE A 1 97 ? 1.326 -22.953 -19.844 1 92.31 97 PHE A CA 1
ATOM 752 C C . PHE A 1 97 ? 2.547 -22.984 -18.922 1 92.31 97 PHE A C 1
ATOM 754 O O . PHE A 1 97 ? 3.355 -22.047 -18.938 1 92.31 97 PHE A O 1
ATOM 761 N N . LYS A 1 98 ? 2.627 -23.969 -18.125 1 90.12 98 LYS A N 1
ATOM 762 C CA . LYS A 1 98 ? 3.775 -24.078 -17.234 1 90.12 98 LYS A CA 1
ATOM 763 C C . LYS A 1 98 ? 5.055 -24.375 -18.016 1 90.12 98 LYS A C 1
ATOM 765 O O . LYS A 1 98 ? 5.012 -25.031 -19.062 1 90.12 98 LYS A O 1
ATOM 770 N N . GLY A 1 99 ? 6.148 -23.906 -17.484 1 87.94 99 GLY A N 1
ATOM 771 C CA . GLY A 1 99 ? 7.43 -24.203 -18.109 1 87.94 99 GLY A CA 1
ATOM 772 C C . GLY A 1 99 ? 7.801 -23.234 -19.203 1 87.94 99 GLY A C 1
ATOM 773 O O . GLY A 1 99 ? 8.828 -23.406 -19.875 1 87.94 99 GLY A O 1
ATOM 774 N N . HIS A 1 100 ? 7.074 -22.219 -19.438 1 89.38 100 HIS A N 1
ATOM 775 C CA . HIS A 1 100 ? 7.34 -21.25 -20.484 1 89.38 100 HIS A CA 1
ATOM 776 C C . HIS A 1 100 ? 7.781 -19.906 -19.906 1 89.38 100 HIS A C 1
ATOM 778 O O . HIS A 1 100 ? 7.84 -18.906 -20.625 1 89.38 100 HIS A O 1
ATOM 784 N N . GLY A 1 101 ? 7.949 -19.844 -18.609 1 92.69 101 GLY A N 1
ATOM 785 C CA . GLY A 1 101 ? 8.508 -18.656 -17.984 1 92.69 101 GLY A CA 1
ATOM 786 C C . GLY A 1 101 ? 7.449 -17.625 -17.609 1 92.69 101 GLY A C 1
ATOM 787 O O . GLY A 1 101 ? 7.773 -16.5 -17.266 1 92.69 101 GLY A O 1
ATOM 788 N N . PHE A 1 102 ? 6.188 -18.016 -17.688 1 94.62 102 PHE A N 1
ATOM 789 C CA . PHE A 1 102 ? 5.109 -17.062 -17.422 1 94.62 102 PHE A CA 1
ATOM 790 C C . PHE A 1 102 ? 5.094 -16.672 -15.953 1 94.62 102 PHE A C 1
ATOM 792 O O . PHE A 1 102 ? 4.73 -15.539 -15.617 1 94.62 102 PHE A O 1
ATOM 799 N N . GLY A 1 103 ? 5.562 -17.609 -15.133 1 95.62 103 GLY A N 1
ATOM 800 C CA . GLY A 1 103 ? 5.672 -17.266 -13.727 1 95.62 103 GLY A CA 1
ATOM 801 C C . GLY A 1 103 ? 6.625 -16.109 -13.469 1 95.62 103 GLY A C 1
ATOM 802 O O . GLY A 1 103 ? 6.301 -15.18 -12.727 1 95.62 103 GLY A O 1
ATOM 803 N N . GLY A 1 104 ? 7.746 -16.219 -14.125 1 95.12 104 GLY A N 1
ATOM 804 C CA . GLY A 1 104 ? 8.719 -15.148 -14.016 1 95.12 104 GLY A CA 1
ATOM 805 C C . GLY A 1 104 ? 8.211 -13.828 -14.57 1 95.12 104 GLY A C 1
ATOM 806 O O . GLY A 1 104 ? 8.438 -12.773 -13.969 1 95.12 104 GLY A O 1
ATOM 807 N N . ILE A 1 105 ? 7.562 -13.883 -15.68 1 95.44 105 ILE A N 1
ATOM 808 C CA . ILE A 1 105 ? 7.012 -12.695 -16.328 1 95.44 105 ILE A CA 1
ATOM 809 C C . ILE A 1 105 ? 6.004 -12.023 -15.391 1 95.44 105 ILE A C 1
ATOM 811 O O . ILE A 1 105 ? 6.027 -10.805 -15.219 1 95.44 105 ILE A O 1
ATOM 815 N N . LEU A 1 106 ? 5.141 -12.812 -14.789 1 97.12 106 LEU A N 1
ATOM 816 C CA . LEU A 1 106 ? 4.148 -12.289 -13.859 1 97.12 106 LEU A CA 1
ATOM 817 C C . LEU A 1 106 ? 4.816 -11.664 -12.641 1 97.12 106 LEU A C 1
ATOM 819 O O . LEU A 1 106 ? 4.441 -10.578 -12.203 1 97.12 106 LEU A O 1
ATOM 823 N N . LEU A 1 107 ? 5.797 -12.367 -12.125 1 97.31 107 LEU A N 1
ATOM 824 C CA . LEU A 1 107 ? 6.504 -11.867 -10.953 1 97.31 107 LEU A CA 1
ATOM 825 C C . LEU A 1 107 ? 7.195 -10.547 -11.258 1 97.31 107 LEU A C 1
ATOM 827 O O . LEU A 1 107 ? 7.086 -9.586 -10.492 1 97.31 107 LEU A O 1
ATOM 831 N N . LEU A 1 108 ? 7.879 -10.477 -12.359 1 96.56 108 LEU A N 1
ATOM 832 C CA . LEU A 1 108 ? 8.602 -9.266 -12.719 1 96.56 108 LEU A CA 1
ATOM 833 C C . LEU A 1 108 ? 7.637 -8.102 -12.93 1 96.56 108 LEU A C 1
ATOM 835 O O . LEU A 1 108 ? 7.945 -6.957 -12.586 1 96.56 108 LEU A O 1
ATOM 839 N N . ASP A 1 109 ? 6.508 -8.383 -13.523 1 97 109 ASP A N 1
ATOM 840 C CA . ASP A 1 109 ? 5.484 -7.352 -13.664 1 97 109 ASP A CA 1
ATOM 841 C C . ASP A 1 109 ? 5.035 -6.832 -12.305 1 97 109 ASP A C 1
ATOM 843 O O . ASP A 1 109 ? 4.906 -5.621 -12.109 1 97 109 ASP A O 1
ATOM 847 N N . ALA A 1 110 ? 4.766 -7.754 -11.383 1 97.88 110 ALA A N 1
ATOM 848 C CA . ALA A 1 110 ? 4.359 -7.402 -10.023 1 97.88 110 ALA A CA 1
ATOM 849 C C . ALA A 1 110 ? 5.422 -6.543 -9.344 1 97.88 110 ALA A C 1
ATOM 851 O O . ALA A 1 110 ? 5.102 -5.547 -8.695 1 97.88 110 ALA A O 1
ATOM 852 N N . LEU A 1 111 ? 6.68 -6.938 -9.523 1 97.69 111 LEU A N 1
ATOM 853 C CA . LEU A 1 111 ? 7.785 -6.219 -8.898 1 97.69 111 LEU A CA 1
ATOM 854 C C . LEU A 1 111 ? 7.938 -4.828 -9.5 1 97.69 111 LEU A C 1
ATOM 856 O O . LEU A 1 111 ? 8.156 -3.854 -8.773 1 97.69 111 LEU A O 1
ATOM 860 N N . LYS A 1 112 ? 7.82 -4.742 -10.766 1 96.75 112 LYS A N 1
ATOM 861 C CA . LYS A 1 112 ? 7.918 -3.443 -11.422 1 96.75 112 LYS A CA 1
ATOM 862 C C . LYS A 1 112 ? 6.809 -2.504 -10.953 1 96.75 112 LYS A C 1
ATOM 864 O O . LYS A 1 112 ? 7.07 -1.345 -10.625 1 96.75 112 LYS A O 1
ATOM 869 N N . ARG A 1 113 ? 5.617 -2.984 -10.93 1 96.44 113 ARG A N 1
ATOM 870 C CA . ARG A 1 113 ? 4.484 -2.195 -10.445 1 96.44 113 ARG A CA 1
ATOM 871 C C . ARG A 1 113 ? 4.711 -1.739 -9.008 1 96.44 113 ARG A C 1
ATOM 873 O O . ARG A 1 113 ? 4.465 -0.578 -8.68 1 96.44 113 ARG A O 1
ATOM 880 N N . SER A 1 114 ? 5.117 -2.686 -8.211 1 97.38 114 SER A N 1
ATOM 881 C CA . SER A 1 114 ? 5.371 -2.377 -6.805 1 97.38 114 SER A CA 1
ATOM 882 C C . SER A 1 114 ? 6.434 -1.292 -6.664 1 97.38 114 SER A C 1
ATOM 884 O O . SER A 1 114 ? 6.289 -0.377 -5.852 1 97.38 114 SER A O 1
ATOM 886 N N . PHE A 1 115 ? 7.477 -1.399 -7.473 1 96.62 115 PHE A N 1
ATOM 887 C CA . PHE A 1 115 ? 8.57 -0.43 -7.414 1 96.62 115 PHE A CA 1
ATOM 888 C C . PHE A 1 115 ? 8.078 0.955 -7.828 1 96.62 115 PHE A C 1
ATOM 890 O O . PHE A 1 115 ? 8.375 1.946 -7.156 1 96.62 115 PHE A O 1
ATOM 897 N N . ASP A 1 116 ? 7.324 0.992 -8.875 1 95.25 116 ASP A N 1
ATOM 898 C CA . ASP A 1 116 ? 6.812 2.266 -9.375 1 95.25 116 ASP A CA 1
ATOM 899 C C . ASP A 1 116 ? 5.926 2.947 -8.336 1 95.25 116 ASP A C 1
ATOM 901 O O . ASP A 1 116 ? 6.035 4.156 -8.117 1 95.25 116 ASP A O 1
ATOM 905 N N . ILE A 1 117 ? 5.156 2.186 -7.715 1 95.88 117 ILE A N 1
ATOM 906 C CA . ILE A 1 117 ? 4.242 2.719 -6.715 1 95.88 117 ILE A CA 1
ATOM 907 C C . ILE A 1 117 ? 5.035 3.201 -5.5 1 95.88 117 ILE A C 1
ATOM 909 O O . ILE A 1 117 ? 4.805 4.305 -4.996 1 95.88 117 ILE A O 1
ATOM 913 N N . ALA A 1 118 ? 5.996 2.424 -5.078 1 95.19 118 ALA A N 1
ATOM 914 C CA . ALA A 1 118 ? 6.793 2.74 -3.895 1 95.19 118 ALA A CA 1
ATOM 915 C C . ALA A 1 118 ? 7.555 4.047 -4.078 1 95.19 118 ALA A C 1
ATOM 917 O O . ALA A 1 118 ? 7.805 4.77 -3.111 1 95.19 118 ALA A O 1
ATOM 918 N N . SER A 1 119 ? 7.844 4.398 -5.277 1 90.31 119 SER A N 1
ATOM 919 C CA . SER A 1 119 ? 8.672 5.566 -5.562 1 90.31 119 SER A CA 1
ATOM 920 C C . SER A 1 119 ? 7.82 6.816 -5.75 1 90.31 119 SER A C 1
ATOM 922 O O . SER A 1 119 ? 8.305 7.938 -5.586 1 90.31 119 SER A O 1
ATOM 924 N N . GLN A 1 120 ? 6.48 6.535 -5.914 1 93.88 120 GLN A N 1
ATOM 925 C CA . GLN A 1 120 ? 5.777 7.715 -6.402 1 93.88 120 GLN A CA 1
ATOM 926 C C . GLN A 1 120 ? 4.453 7.914 -5.668 1 93.88 120 GLN A C 1
ATOM 928 O O . GLN A 1 120 ? 3.855 8.984 -5.734 1 93.88 120 GLN A O 1
ATOM 933 N N . SER A 1 121 ? 4.047 6.883 -4.949 1 96.12 121 SER A N 1
ATOM 934 C CA . SER A 1 121 ? 2.662 7 -4.508 1 96.12 121 SER A CA 1
ATOM 935 C C . SER A 1 121 ? 2.506 6.551 -3.059 1 96.12 121 SER A C 1
ATOM 937 O O . SER A 1 121 ? 1.884 7.246 -2.252 1 96.12 121 SER A O 1
ATOM 939 N N . LEU A 1 122 ? 3.07 5.379 -2.742 1 97.5 122 LEU A N 1
ATOM 940 C CA . LEU A 1 122 ? 2.922 4.766 -1.427 1 97.5 122 LEU A CA 1
ATOM 941 C C . LEU A 1 122 ? 4.238 4.148 -0.962 1 97.5 122 LEU A C 1
ATOM 943 O O . LEU A 1 122 ? 4.836 3.342 -1.676 1 97.5 122 LEU A O 1
ATOM 947 N N . GLY A 1 123 ? 4.629 4.543 0.195 1 98 123 GLY A N 1
ATOM 948 C CA . GLY A 1 123 ? 5.859 3.975 0.721 1 98 123 GLY A CA 1
ATOM 949 C C . GLY A 1 123 ? 5.785 2.471 0.914 1 98 123 GLY A C 1
ATOM 950 O O . GLY A 1 123 ? 4.828 1.96 1.495 1 98 123 GLY A O 1
ATOM 951 N N . SER A 1 124 ? 6.738 1.807 0.497 1 98.38 124 SER A N 1
ATOM 952 C CA . SER A 1 124 ? 6.945 0.368 0.632 1 98.38 124 SER A CA 1
ATOM 953 C C . SER A 1 124 ? 8.422 0.012 0.538 1 98.38 124 SER A C 1
ATOM 955 O O . SER A 1 124 ? 9.086 0.344 -0.447 1 98.38 124 SER A O 1
ATOM 957 N N . ILE A 1 125 ? 8.906 -0.705 1.512 1 97.94 125 ILE A N 1
ATOM 958 C CA . ILE A 1 125 ? 10.344 -0.926 1.532 1 97.94 125 ILE A CA 1
ATOM 959 C C . ILE A 1 125 ? 10.68 -2.195 0.754 1 97.94 125 ILE A C 1
ATOM 961 O O . ILE A 1 125 ? 11.852 -2.488 0.511 1 97.94 125 ILE A O 1
ATOM 965 N N . GLY A 1 126 ? 9.648 -2.938 0.422 1 98 126 GLY A N 1
ATOM 966 C CA . GLY A 1 126 ? 9.852 -4.16 -0.336 1 98 126 GLY A CA 1
ATOM 967 C C . GLY A 1 126 ? 8.562 -4.922 -0.598 1 98 126 GLY A C 1
ATOM 968 O O . GLY A 1 126 ? 7.473 -4.398 -0.369 1 98 126 GLY A O 1
ATOM 969 N N . VAL A 1 127 ? 8.734 -6.105 -1.153 1 98.44 127 VAL A N 1
ATOM 970 C CA . VAL A 1 127 ? 7.625 -7.004 -1.463 1 98.44 127 VAL A CA 1
ATOM 971 C C . VAL A 1 127 ? 7.711 -8.25 -0.589 1 98.44 127 VAL A C 1
ATOM 973 O O . VAL A 1 127 ? 8.797 -8.812 -0.396 1 98.44 127 VAL A O 1
ATOM 976 N N . VAL A 1 128 ? 6.562 -8.617 -0.06 1 98.19 128 VAL A N 1
ATOM 977 C CA . VAL A 1 128 ? 6.492 -9.828 0.756 1 98.19 128 VAL A CA 1
ATOM 978 C C . VAL A 1 128 ? 5.578 -10.852 0.089 1 98.19 128 VAL A C 1
ATOM 980 O O . VAL A 1 128 ? 4.582 -10.484 -0.543 1 98.19 128 VAL A O 1
ATOM 983 N N . VAL A 1 129 ? 5.949 -12.133 0.224 1 98.06 129 VAL A N 1
ATOM 984 C CA . VAL A 1 129 ? 5.133 -13.242 -0.256 1 98.06 129 VAL A CA 1
ATOM 985 C C . VAL A 1 129 ? 5.004 -14.297 0.841 1 98.06 129 VAL A C 1
ATOM 987 O O . VAL A 1 129 ? 5.801 -14.328 1.779 1 98.06 129 VAL A O 1
ATOM 990 N N . ASP A 1 130 ? 3.922 -15.062 0.721 1 95.56 130 ASP A N 1
ATOM 991 C CA . ASP A 1 130 ? 3.682 -16.219 1.584 1 95.56 130 ASP A CA 1
ATOM 992 C C . ASP A 1 130 ? 3.607 -17.5 0.771 1 95.56 130 ASP A C 1
ATOM 994 O O . ASP A 1 130 ? 2.518 -17.969 0.438 1 95.56 130 ASP A O 1
ATOM 998 N N . PRO A 1 131 ? 4.773 -18.047 0.537 1 95.88 131 PRO A N 1
ATOM 999 C CA . PRO A 1 131 ? 4.801 -19.219 -0.343 1 95.88 131 PRO A CA 1
ATOM 1000 C C . PRO A 1 131 ? 3.961 -20.375 0.19 1 95.88 131 PRO A C 1
ATOM 1002 O O . PRO A 1 131 ? 3.953 -20.641 1.396 1 95.88 131 PRO A O 1
ATOM 1005 N N . LEU A 1 132 ? 3.316 -21.031 -0.676 1 92.81 132 LEU A N 1
ATOM 1006 C CA . LEU A 1 132 ? 2.391 -22.109 -0.347 1 92.81 132 LEU A CA 1
ATOM 1007 C C . LEU A 1 132 ? 3.146 -23.375 0.009 1 92.81 132 LEU A C 1
ATOM 1009 O O . LEU A 1 132 ? 2.684 -24.172 0.835 1 92.81 132 LEU A O 1
ATOM 1013 N N . ASP A 1 133 ? 4.27 -23.641 -0.66 1 93.69 133 ASP A N 1
ATOM 1014 C CA . ASP A 1 133 ? 5.023 -24.875 -0.493 1 93.69 133 ASP A CA 1
ATOM 1015 C C . ASP A 1 133 ? 6.492 -24.672 -0.849 1 93.69 133 ASP A C 1
ATOM 1017 O O . ASP A 1 133 ? 6.922 -23.562 -1.137 1 93.69 133 ASP A O 1
ATOM 1021 N N . ASP A 1 134 ? 7.227 -25.797 -0.817 1 94.88 134 ASP A N 1
ATOM 1022 C CA . ASP A 1 134 ? 8.672 -25.719 -1.027 1 94.88 134 ASP A CA 1
ATOM 1023 C C . ASP A 1 134 ? 8.992 -25.297 -2.461 1 94.88 134 ASP A C 1
ATOM 1025 O O . ASP A 1 134 ? 9.992 -24.625 -2.703 1 94.88 134 ASP A O 1
ATOM 1029 N N . ASP A 1 135 ? 8.195 -25.719 -3.346 1 94.06 135 ASP A N 1
ATOM 1030 C CA . ASP A 1 135 ? 8.398 -25.328 -4.734 1 94.06 135 ASP A CA 1
ATOM 1031 C C . ASP A 1 135 ? 8.289 -23.812 -4.902 1 94.06 135 ASP A C 1
ATOM 1033 O O . ASP A 1 135 ? 9.086 -23.203 -5.617 1 94.06 135 ASP A O 1
ATOM 1037 N N . ALA A 1 136 ? 7.285 -23.219 -4.23 1 95.44 136 ALA A N 1
ATOM 1038 C CA . ALA A 1 136 ? 7.121 -21.766 -4.254 1 95.44 136 ALA A CA 1
ATOM 1039 C C . ALA A 1 136 ? 8.32 -21.078 -3.613 1 95.44 136 ALA A C 1
ATOM 1041 O O . ALA A 1 136 ? 8.812 -20.062 -4.133 1 95.44 136 ALA A O 1
ATOM 1042 N N . VAL A 1 137 ? 8.781 -21.625 -2.545 1 96.81 137 VAL A N 1
ATOM 1043 C CA . VAL A 1 137 ? 9.945 -21.062 -1.868 1 96.81 137 VAL A CA 1
ATOM 1044 C C . VAL A 1 137 ? 11.133 -21.031 -2.826 1 96.81 137 VAL A C 1
ATOM 1046 O O . VAL A 1 137 ? 11.781 -19.984 -2.975 1 96.81 137 VAL A O 1
ATOM 1049 N N . ALA A 1 138 ? 11.383 -22.125 -3.502 1 96.88 138 ALA A N 1
ATOM 1050 C CA . ALA A 1 138 ? 12.5 -22.219 -4.441 1 96.88 138 ALA A CA 1
ATOM 1051 C C . ALA A 1 138 ? 12.336 -21.234 -5.586 1 96.88 138 ALA A C 1
ATOM 1053 O O . ALA A 1 138 ? 13.312 -20.609 -6.027 1 96.88 138 ALA A O 1
ATOM 1054 N N . PHE A 1 139 ? 11.18 -21.094 -6 1 96 139 PHE A N 1
ATOM 1055 C CA . PHE A 1 139 ? 10.875 -20.172 -7.078 1 96 139 PHE A CA 1
ATOM 1056 C C . PHE A 1 139 ? 11.242 -18.75 -6.688 1 96 139 PHE A C 1
ATOM 1058 O O . PHE A 1 139 ? 11.977 -18.062 -7.41 1 96 139 PHE A O 1
ATOM 1065 N N . TYR A 1 140 ? 10.758 -18.266 -5.574 1 97.44 140 TYR A N 1
ATOM 1066 C CA . TYR A 1 140 ? 10.984 -16.891 -5.145 1 97.44 140 TYR A CA 1
ATOM 1067 C C . TYR A 1 140 ? 12.445 -16.672 -4.793 1 97.44 140 TYR A C 1
ATOM 1069 O O . TYR A 1 140 ? 12.977 -15.57 -4.988 1 97.44 140 TYR A O 1
ATOM 1077 N N . GLN A 1 141 ? 13.078 -17.688 -4.277 1 97 141 GLN A N 1
ATOM 1078 C CA . GLN A 1 141 ? 14.5 -17.578 -3.949 1 97 141 GLN A CA 1
ATOM 1079 C C . GLN A 1 141 ? 15.328 -17.266 -5.188 1 97 141 GLN A C 1
ATOM 1081 O O . GLN A 1 141 ? 16.312 -16.531 -5.109 1 97 141 GLN A O 1
ATOM 1086 N N . LYS A 1 142 ? 14.961 -17.766 -6.297 1 95.62 142 LYS A N 1
ATOM 1087 C CA . LYS A 1 142 ? 15.672 -17.531 -7.551 1 95.62 142 LYS A CA 1
ATOM 1088 C C . LYS A 1 142 ? 15.664 -16.047 -7.926 1 95.62 142 LYS A C 1
ATOM 1090 O O . LYS A 1 142 ? 16.531 -15.594 -8.672 1 95.62 142 LYS A O 1
ATOM 1095 N N . PHE A 1 143 ? 14.703 -15.359 -7.414 1 95.44 143 PHE A N 1
ATOM 1096 C CA . PHE A 1 143 ? 14.578 -13.953 -7.762 1 95.44 143 PHE A CA 1
ATOM 1097 C C . PHE A 1 143 ? 15.086 -13.07 -6.633 1 95.44 143 PHE A C 1
ATOM 1099 O O . PHE A 1 143 ? 14.93 -11.844 -6.676 1 95.44 143 PHE A O 1
ATOM 1106 N N . GLY A 1 144 ? 15.594 -13.656 -5.504 1 95.88 144 GLY A N 1
ATOM 1107 C CA . GLY A 1 144 ? 16.281 -12.891 -4.484 1 95.88 144 GLY A CA 1
ATOM 1108 C C . GLY A 1 144 ? 15.469 -12.727 -3.211 1 95.88 144 GLY A C 1
ATOM 1109 O O . GLY A 1 144 ? 15.914 -12.07 -2.268 1 95.88 144 GLY A O 1
ATOM 1110 N N . PHE A 1 145 ? 14.312 -13.391 -3.18 1 97.38 145 PHE A N 1
ATOM 1111 C CA . PHE A 1 145 ? 13.539 -13.328 -1.941 1 97.38 145 PHE A CA 1
ATOM 1112 C C . PHE A 1 145 ? 14.258 -14.07 -0.821 1 97.38 145 PHE A C 1
ATOM 1114 O O . PHE A 1 145 ? 14.867 -15.117 -1.053 1 97.38 145 PHE A O 1
ATOM 1121 N N . VAL A 1 146 ? 14.117 -13.5 0.364 1 95.88 146 VAL A N 1
ATOM 1122 C CA . VAL A 1 146 ? 14.734 -14.125 1.524 1 95.88 146 VAL A CA 1
ATOM 1123 C C . VAL A 1 146 ? 13.672 -14.461 2.562 1 95.88 146 VAL A C 1
ATOM 1125 O O . VAL A 1 146 ? 12.695 -13.727 2.727 1 95.88 146 VAL A O 1
ATOM 1128 N N . LEU A 1 147 ? 13.867 -15.523 3.258 1 94.44 147 LEU A N 1
ATOM 1129 C CA . LEU A 1 147 ? 12.93 -15.961 4.285 1 94.44 147 LEU A CA 1
ATOM 1130 C C . LEU A 1 147 ? 12.984 -15.047 5.504 1 94.44 147 LEU A C 1
ATOM 1132 O O . LEU A 1 147 ? 14.07 -14.688 5.961 1 94.44 147 LEU A O 1
ATOM 1136 N N . LEU A 1 148 ? 11.82 -14.617 5.898 1 93.81 148 LEU A N 1
ATOM 1137 C CA . LEU A 1 148 ? 11.719 -13.891 7.156 1 93.81 148 LEU A CA 1
ATOM 1138 C C . LEU A 1 148 ? 11.695 -14.859 8.344 1 93.81 148 LEU A C 1
ATOM 1140 O O . LEU A 1 148 ? 11.078 -15.922 8.266 1 93.81 148 LEU A O 1
ATOM 1144 N N . PRO A 1 149 ? 12.289 -14.391 9.398 1 84.94 149 PRO A N 1
ATOM 1145 C CA . PRO A 1 149 ? 12.312 -15.258 10.578 1 84.94 149 PRO A CA 1
ATOM 1146 C C . PRO A 1 149 ? 10.922 -15.461 11.188 1 84.94 149 PRO A C 1
ATOM 1148 O O . PRO A 1 149 ? 10.133 -14.516 11.266 1 84.94 149 PRO A O 1
ATOM 1151 N N . ASP A 1 150 ? 10.438 -16.562 11.547 1 79.5 150 ASP A N 1
ATOM 1152 C CA . ASP A 1 150 ? 9.32 -16.953 12.398 1 79.5 150 ASP A CA 1
ATOM 1153 C C . ASP A 1 150 ? 7.988 -16.766 11.672 1 79.5 150 ASP A C 1
ATOM 1155 O O . ASP A 1 150 ? 6.926 -17.016 12.242 1 79.5 150 ASP A O 1
ATOM 1159 N N . SER A 1 151 ? 7.973 -16.281 10.422 1 80.88 151 SER A N 1
ATOM 1160 C CA . SER A 1 151 ? 6.684 -16.047 9.781 1 80.88 151 SER A CA 1
ATOM 1161 C C . SER A 1 151 ? 6.477 -16.984 8.594 1 80.88 151 SER A C 1
ATOM 1163 O O . SER A 1 151 ? 5.348 -17.188 8.141 1 80.88 151 SER A O 1
ATOM 1165 N N . GLY A 1 152 ? 7.621 -17.531 8.055 1 88.31 152 GLY A N 1
ATOM 1166 C CA . GLY A 1 152 ? 7.539 -18.328 6.848 1 88.31 152 GLY A CA 1
ATOM 1167 C C . GLY A 1 152 ? 7.352 -17.5 5.594 1 88.31 152 GLY A C 1
ATOM 1168 O O . GLY A 1 152 ? 7.352 -18.047 4.48 1 88.31 152 GLY A O 1
ATOM 1169 N N . LYS A 1 153 ? 7.191 -16.219 5.754 1 95.94 153 LYS A N 1
ATOM 1170 C CA . LYS A 1 153 ? 7.082 -15.312 4.613 1 95.94 153 LYS A CA 1
ATOM 1171 C C . LYS A 1 153 ? 8.461 -15 4.027 1 95.94 153 LYS A C 1
ATOM 1173 O O . LYS A 1 153 ? 9.484 -15.289 4.648 1 95.94 153 LYS A O 1
ATOM 1178 N N . MET A 1 154 ? 8.414 -14.586 2.805 1 97.75 154 MET A N 1
ATOM 1179 C CA . MET A 1 154 ? 9.648 -14.172 2.146 1 97.75 154 MET A CA 1
ATOM 1180 C C . MET A 1 154 ? 9.594 -12.695 1.76 1 97.75 154 MET A C 1
ATOM 1182 O O . MET A 1 154 ? 8.508 -12.148 1.559 1 97.75 154 MET A O 1
ATOM 1186 N N . PHE A 1 155 ? 10.781 -12.133 1.694 1 97.62 155 PHE A N 1
ATOM 1187 C CA . PHE A 1 155 ? 10.875 -10.688 1.535 1 97.62 155 PHE A CA 1
ATOM 1188 C C . PHE A 1 155 ? 11.938 -10.328 0.501 1 97.62 155 PHE A C 1
ATOM 1190 O O . PHE A 1 155 ? 13 -10.945 0.453 1 97.62 155 PHE A O 1
ATOM 1197 N N . LEU A 1 156 ? 11.648 -9.359 -0.346 1 97.56 156 LEU A N 1
ATOM 1198 C CA . LEU A 1 156 ? 12.57 -8.773 -1.312 1 97.56 156 LEU A CA 1
ATOM 1199 C C . LEU A 1 156 ? 12.586 -7.254 -1.191 1 97.56 156 LEU A C 1
ATOM 1201 O O . LEU A 1 156 ? 11.586 -6.594 -1.474 1 97.56 156 LEU A O 1
ATOM 1205 N N . PRO A 1 157 ? 13.719 -6.66 -0.782 1 96.5 157 PRO A N 1
ATOM 1206 C CA . PRO A 1 157 ? 13.789 -5.207 -0.603 1 96.5 157 PRO A CA 1
ATOM 1207 C C . PRO A 1 157 ? 13.641 -4.441 -1.916 1 96.5 157 PRO A C 1
ATOM 1209 O O . PRO A 1 157 ? 14.062 -4.922 -2.969 1 96.5 157 PRO A O 1
ATOM 1212 N N . MET A 1 158 ? 13.07 -3.232 -1.879 1 96.38 158 MET A N 1
ATOM 1213 C CA . MET A 1 158 ? 12.891 -2.404 -3.068 1 96.38 158 MET A CA 1
ATOM 1214 C C . MET A 1 158 ? 14.234 -2.102 -3.725 1 96.38 158 MET A C 1
ATOM 1216 O O . MET A 1 158 ? 14.32 -1.993 -4.949 1 96.38 158 MET A O 1
ATOM 1220 N N . ALA A 1 159 ? 15.234 -1.946 -2.91 1 92.38 159 ALA A N 1
ATOM 1221 C CA . ALA A 1 159 ? 16.578 -1.685 -3.443 1 92.38 159 ALA A CA 1
ATOM 1222 C C . ALA A 1 159 ? 17.016 -2.799 -4.387 1 92.38 159 ALA A C 1
ATOM 1224 O O . ALA A 1 159 ? 17.641 -2.537 -5.418 1 92.38 159 ALA A O 1
ATOM 1225 N N . ASP A 1 160 ? 16.703 -4.039 -4.047 1 94.31 160 ASP A N 1
ATOM 1226 C CA . ASP A 1 160 ? 17.062 -5.184 -4.883 1 94.31 160 ASP A CA 1
ATOM 1227 C C . ASP A 1 160 ? 16.172 -5.25 -6.125 1 94.31 160 ASP A C 1
ATOM 1229 O O . ASP A 1 160 ? 16.625 -5.641 -7.199 1 94.31 160 ASP A O 1
ATOM 1233 N N . ILE A 1 161 ? 14.914 -4.867 -5.945 1 95.38 161 ILE A N 1
ATOM 1234 C CA . ILE A 1 161 ? 14 -4.852 -7.078 1 95.38 161 ILE A CA 1
ATOM 1235 C C . ILE A 1 161 ? 14.492 -3.863 -8.133 1 95.38 161 ILE A C 1
ATOM 1237 O O . ILE A 1 161 ? 14.438 -4.145 -9.328 1 95.38 161 ILE A O 1
ATOM 1241 N N . ALA A 1 162 ? 14.977 -2.725 -7.707 1 90.81 162 ALA A N 1
ATOM 1242 C CA . ALA A 1 162 ? 15.516 -1.706 -8.602 1 90.81 162 ALA A CA 1
ATOM 1243 C C . ALA A 1 162 ? 16.641 -2.271 -9.461 1 90.81 162 ALA A C 1
ATOM 1245 O O . ALA A 1 162 ? 16.844 -1.84 -10.594 1 90.81 162 ALA A O 1
ATOM 1246 N N . GLN A 1 163 ? 17.297 -3.232 -8.938 1 89.5 163 GLN A N 1
ATOM 1247 C CA . GLN A 1 163 ? 18.453 -3.801 -9.617 1 89.5 163 GLN A CA 1
ATOM 1248 C C . GLN A 1 163 ? 18.031 -4.863 -10.625 1 89.5 163 GLN A C 1
ATOM 1250 O O . GLN A 1 163 ? 18.828 -5.258 -11.484 1 89.5 163 GLN A O 1
ATOM 1255 N N . LEU A 1 164 ? 16.859 -5.383 -10.461 1 83.44 164 LEU A N 1
ATOM 1256 C CA . LEU A 1 164 ? 16.391 -6.422 -11.367 1 83.44 164 LEU A CA 1
ATOM 1257 C C . LEU A 1 164 ? 16.078 -5.848 -12.742 1 83.44 164 LEU A C 1
ATOM 1259 O O . LEU A 1 164 ? 15.625 -6.566 -13.633 1 83.44 164 LEU A O 1
ATOM 1263 N N . ALA A 1 165 ? 16.797 -4.836 -13.172 1 61.69 165 ALA A N 1
ATOM 1264 C CA . ALA A 1 165 ? 16.703 -4.219 -14.492 1 61.69 165 ALA A CA 1
ATOM 1265 C C . ALA A 1 165 ? 15.25 -3.904 -14.844 1 61.69 165 ALA A C 1
ATOM 1267 O O . ALA A 1 165 ? 14.75 -4.32 -15.891 1 61.69 165 ALA A O 1
ATOM 1268 N N . LEU A 1 166 ? 14.672 -3.57 -13.938 1 63.22 166 LEU A N 1
ATOM 1269 C CA . LEU A 1 166 ? 13.32 -3.109 -14.219 1 63.22 166 LEU A CA 1
ATOM 1270 C C . LEU A 1 166 ? 13.336 -1.69 -14.781 1 63.22 166 LEU A C 1
ATOM 1272 O O . LEU A 1 166 ? 14.234 -0.907 -14.469 1 63.22 166 LEU A O 1
ATOM 1276 N N . MET B 1 1 ? 0.387 32.344 -8.875 1 51.94 1 MET B N 1
ATOM 1277 C CA . MET B 1 1 ? 1.007 31.047 -9.148 1 51.94 1 MET B CA 1
ATOM 1278 C C . MET B 1 1 ? 0.245 29.922 -8.461 1 51.94 1 MET B C 1
ATOM 1280 O O . MET B 1 1 ? -0.272 30.094 -7.355 1 51.94 1 MET B O 1
ATOM 1284 N N . SER B 1 2 ? -0.24 28.875 -9.086 1 63.19 2 SER B N 1
ATOM 1285 C CA . SER B 1 2 ? -1.293 27.969 -8.633 1 63.19 2 SER B CA 1
ATOM 1286 C C . SER B 1 2 ? -0.751 26.938 -7.652 1 63.19 2 SER B C 1
ATOM 1288 O O . SER B 1 2 ? 0.402 26.516 -7.762 1 63.19 2 SER B O 1
ATOM 1290 N N . ASP B 1 3 ? -1.285 26.859 -6.406 1 78.31 3 ASP B N 1
ATOM 1291 C CA . ASP B 1 3 ? -1.008 25.828 -5.41 1 78.31 3 ASP B CA 1
ATOM 1292 C C . ASP B 1 3 ? -1.014 24.438 -6.043 1 78.31 3 ASP B C 1
ATOM 1294 O O . ASP B 1 3 ? -1.94 24.078 -6.777 1 78.31 3 ASP B O 1
ATOM 1298 N N . LYS B 1 4 ? 0.223 23.922 -6.012 1 88.69 4 LYS B N 1
ATOM 1299 C CA . LYS B 1 4 ? 0.356 22.562 -6.527 1 88.69 4 LYS B CA 1
ATOM 1300 C C . LYS B 1 4 ? 0.762 21.594 -5.418 1 88.69 4 LYS B C 1
ATOM 1302 O O . LYS B 1 4 ? 1.455 21.969 -4.477 1 88.69 4 LYS B O 1
ATOM 1307 N N . ILE B 1 5 ? 0.258 20.406 -5.43 1 95.25 5 ILE B N 1
ATOM 1308 C CA . ILE B 1 5 ? 0.733 19.328 -4.559 1 95.25 5 ILE B CA 1
ATOM 1309 C C . ILE B 1 5 ? 1.615 18.375 -5.352 1 95.25 5 ILE B C 1
ATOM 1311 O O . ILE B 1 5 ? 1.164 17.766 -6.328 1 95.25 5 ILE B O 1
ATOM 1315 N N . GLU B 1 6 ? 2.869 18.234 -4.98 1 95.31 6 GLU B N 1
ATOM 1316 C CA . GLU B 1 6 ? 3.832 17.375 -5.648 1 95.31 6 GLU B CA 1
ATOM 1317 C C . GLU B 1 6 ? 4.676 16.594 -4.633 1 95.31 6 GLU B C 1
ATOM 1319 O O . GLU B 1 6 ? 4.613 16.875 -3.434 1 95.31 6 GLU B O 1
ATOM 1324 N N . LEU B 1 7 ? 5.441 15.719 -5.176 1 96.88 7 LEU B N 1
ATOM 1325 C CA . LEU B 1 7 ? 6.379 14.977 -4.348 1 96.88 7 LEU B CA 1
ATOM 1326 C C . LEU B 1 7 ? 7.438 15.898 -3.756 1 96.88 7 LEU B C 1
ATOM 1328 O O . LEU B 1 7 ? 7.941 16.797 -4.441 1 96.88 7 LEU B O 1
ATOM 1332 N N . LEU B 1 8 ? 7.742 15.648 -2.51 1 95.88 8 LEU B N 1
ATOM 1333 C CA . LEU B 1 8 ? 8.844 16.375 -1.883 1 95.88 8 LEU B CA 1
ATOM 1334 C C . LEU B 1 8 ? 10.133 16.203 -2.674 1 95.88 8 LEU B C 1
ATOM 1336 O O . LEU B 1 8 ? 10.445 15.086 -3.119 1 95.88 8 LEU B O 1
ATOM 1340 N N . ASN B 1 9 ? 10.805 17.234 -2.893 1 93.5 9 ASN B N 1
ATOM 1341 C CA . ASN B 1 9 ? 12.086 17.188 -3.586 1 93.5 9 ASN B CA 1
ATOM 1342 C C . ASN B 1 9 ? 13.062 18.234 -3.029 1 93.5 9 ASN B C 1
ATOM 1344 O O . ASN B 1 9 ? 12.695 19.047 -2.184 1 93.5 9 ASN B O 1
ATOM 1348 N N . SER B 1 10 ? 14.242 18.172 -3.498 1 93.56 10 SER B N 1
ATOM 1349 C CA . SER B 1 10 ? 15.328 18.953 -2.92 1 93.56 10 SER B CA 1
ATOM 1350 C C . SER B 1 10 ? 15.172 20.438 -3.242 1 93.56 10 SER B C 1
ATOM 1352 O O . SER B 1 10 ? 15.828 21.281 -2.637 1 93.56 10 SER B O 1
ATOM 1354 N N . ALA B 1 11 ? 14.312 20.812 -4.117 1 93.75 11 ALA B N 1
ATOM 1355 C CA . ALA B 1 11 ? 14.117 22.203 -4.508 1 93.75 11 ALA B CA 1
ATOM 1356 C C . ALA B 1 11 ? 13.258 22.938 -3.484 1 93.75 11 ALA B C 1
ATOM 1358 O O . ALA B 1 11 ? 13.227 24.172 -3.469 1 93.75 11 ALA B O 1
ATOM 1359 N N . LEU B 1 12 ? 12.555 22.234 -2.67 1 95.31 12 LEU B N 1
ATOM 1360 C CA . LEU B 1 12 ? 11.633 22.844 -1.726 1 95.31 12 LEU B CA 1
ATOM 1361 C C . LEU B 1 12 ? 12.336 23.188 -0.421 1 95.31 12 LEU B C 1
ATOM 1363 O O . LEU B 1 12 ? 13.195 22.438 0.047 1 95.31 12 LEU B O 1
ATOM 1367 N N . ASN B 1 13 ? 11.969 24.359 0.147 1 95.62 13 ASN B N 1
ATOM 1368 C CA . ASN B 1 13 ? 12.555 24.828 1.396 1 95.62 13 ASN B CA 1
ATOM 1369 C C . ASN B 1 13 ? 11.852 24.234 2.609 1 95.62 13 ASN B C 1
ATOM 1371 O O . ASN B 1 13 ? 10.859 24.781 3.094 1 95.62 13 ASN B O 1
ATOM 1375 N N . LYS B 1 14 ? 12.406 23.234 3.184 1 96.44 14 LYS B N 1
ATOM 1376 C CA . LYS B 1 14 ? 11.82 22.531 4.32 1 96.44 14 LYS B CA 1
ATOM 1377 C C . LYS B 1 14 ? 12.125 23.25 5.629 1 96.44 14 LYS B C 1
ATOM 1379 O O . LYS B 1 14 ? 11.406 23.078 6.617 1 96.44 14 LYS B O 1
ATOM 1384 N N . LYS B 1 15 ? 13.141 24.031 5.645 1 95.38 15 LYS B N 1
ATOM 1385 C CA . LYS B 1 15 ? 13.672 24.609 6.875 1 95.38 15 LYS B CA 1
ATOM 1386 C C . LYS B 1 15 ? 12.742 25.688 7.426 1 95.38 15 LYS B C 1
ATOM 1388 O O . LYS B 1 15 ? 12.625 25.844 8.641 1 95.38 15 LYS B O 1
ATOM 1393 N N . ASP B 1 16 ? 12.047 26.359 6.574 1 95.81 16 ASP B N 1
ATOM 1394 C CA . ASP B 1 16 ? 11.219 27.484 6.992 1 95.81 16 ASP B CA 1
ATOM 1395 C C . ASP B 1 16 ? 9.836 27.016 7.422 1 95.81 16 ASP B C 1
ATOM 1397 O O . ASP B 1 16 ? 9.047 27.812 7.945 1 95.81 16 ASP B O 1
ATOM 1401 N N . PHE B 1 17 ? 9.547 25.781 7.172 1 97.62 17 PHE B N 1
ATOM 1402 C CA . PHE B 1 17 ? 8.227 25.25 7.508 1 97.62 17 PHE B CA 1
ATOM 1403 C C . PHE B 1 17 ? 8.047 25.156 9.016 1 97.62 17 PHE B C 1
ATOM 1405 O O . PHE B 1 17 ? 8.938 24.688 9.727 1 97.62 17 PHE B O 1
ATOM 1412 N N . SER B 1 18 ? 6.898 25.625 9.492 1 97.88 18 SER B N 1
ATOM 1413 C CA . SER B 1 18 ? 6.539 25.484 10.898 1 97.88 18 SER B CA 1
ATOM 1414 C C . SER B 1 18 ? 5.027 25.391 11.078 1 97.88 18 SER B C 1
ATOM 1416 O O . SER B 1 18 ? 4.293 26.297 10.711 1 97.88 18 SER B O 1
ATOM 1418 N N . CYS B 1 19 ? 4.57 24.297 11.656 1 96.75 19 CYS B N 1
ATOM 1419 C CA . CYS B 1 19 ? 3.139 24.125 11.883 1 96.75 19 CYS B CA 1
ATOM 1420 C C . CYS B 1 19 ? 2.803 24.25 13.367 1 96.75 19 CYS B C 1
ATOM 1422 O O . CYS B 1 19 ? 1.635 24.172 13.75 1 96.75 19 CYS B O 1
ATOM 1424 N N . GLY B 1 20 ? 3.834 24.391 14.219 1 95.5 20 GLY B N 1
ATOM 1425 C CA . GLY B 1 20 ? 3.609 24.594 15.641 1 95.5 20 GLY B CA 1
ATOM 1426 C C . GLY B 1 20 ? 3.699 23.297 16.438 1 95.5 20 GLY B C 1
ATOM 1427 O O . GLY B 1 20 ? 3.627 23.312 17.672 1 95.5 20 GLY B O 1
ATOM 1428 N N . LYS B 1 21 ? 3.775 22.156 15.844 1 96 21 LYS B N 1
ATOM 1429 C CA . LYS B 1 21 ? 4.012 20.859 16.484 1 96 21 LYS B CA 1
ATOM 1430 C C . LYS B 1 21 ? 5.43 20.359 16.219 1 96 21 LYS B C 1
ATOM 1432 O O . LYS B 1 21 ? 5.766 20.016 15.078 1 96 21 LYS B O 1
ATOM 1437 N N . GLU B 1 22 ? 6.168 20.234 17.219 1 95.75 22 GLU B N 1
ATOM 1438 C CA . GLU B 1 22 ? 7.598 19.953 17.109 1 95.75 22 GLU B CA 1
ATOM 1439 C C . GLU B 1 22 ? 7.855 18.656 16.359 1 95.75 22 GLU B C 1
ATOM 1441 O O . GLU B 1 22 ? 8.758 18.578 15.531 1 95.75 22 GLU B O 1
ATOM 1446 N N . MET B 1 23 ? 7.133 17.672 16.641 1 95.19 23 MET B N 1
ATOM 1447 C CA . MET B 1 23 ? 7.328 16.344 16.047 1 95.19 23 MET B CA 1
ATOM 1448 C C . MET B 1 23 ? 7.148 16.406 14.531 1 95.19 23 MET B C 1
ATOM 1450 O O . MET B 1 23 ? 7.938 15.828 13.781 1 95.19 23 MET B O 1
ATOM 1454 N N . LEU B 1 24 ? 6.172 17.141 14.062 1 97.06 24 LEU B N 1
ATOM 1455 C CA . LEU B 1 24 ? 5.898 17.25 12.633 1 97.06 24 LEU B CA 1
ATOM 1456 C C . LEU B 1 24 ? 6.914 18.172 11.961 1 97.06 24 LEU B C 1
ATOM 1458 O O . LEU B 1 24 ? 7.359 17.891 10.844 1 97.06 24 LEU B O 1
ATOM 1462 N N . ASP B 1 25 ? 7.246 19.281 12.656 1 97.94 25 ASP B N 1
ATOM 1463 C CA . ASP B 1 25 ? 8.25 20.188 12.125 1 97.94 25 ASP B CA 1
ATOM 1464 C C . ASP B 1 25 ? 9.602 19.5 11.969 1 97.94 25 ASP B C 1
ATOM 1466 O O . ASP B 1 25 ? 10.211 19.547 10.898 1 97.94 25 ASP B O 1
ATOM 1470 N N . ASN B 1 26 ? 9.992 18.812 13.047 1 97.06 26 ASN B N 1
ATOM 1471 C CA . ASN B 1 26 ? 11.289 18.141 13.031 1 97.06 26 ASN B CA 1
ATOM 1472 C C . ASN B 1 26 ? 11.328 17.016 12 1 97.06 26 ASN B C 1
ATOM 1474 O O . ASN B 1 26 ? 12.359 16.797 11.367 1 97.06 26 ASN B O 1
ATOM 1478 N N . TYR B 1 27 ? 10.25 16.375 11.875 1 97.25 27 TYR B N 1
ATOM 1479 C CA . TYR B 1 27 ? 10.188 15.32 10.867 1 97.25 27 TYR B CA 1
ATOM 1480 C C . TYR B 1 27 ? 10.508 15.859 9.484 1 97.25 27 TYR B C 1
ATOM 1482 O O . TYR B 1 27 ? 11.391 15.344 8.797 1 97.25 27 TYR B O 1
ATOM 1490 N N . LEU B 1 28 ? 9.789 16.875 9.062 1 97.75 28 LEU B N 1
ATOM 1491 C CA . LEU B 1 28 ? 9.984 17.438 7.73 1 97.75 28 LEU B CA 1
ATOM 1492 C C . LEU B 1 28 ? 11.398 17.969 7.566 1 97.75 28 LEU B C 1
ATOM 1494 O O . LEU B 1 28 ? 12.023 17.797 6.516 1 97.75 28 LEU B O 1
ATOM 1498 N N . HIS B 1 29 ? 11.938 18.562 8.625 1 97.62 29 HIS B N 1
ATOM 1499 C CA . HIS B 1 29 ? 13.234 19.219 8.578 1 97.62 29 HIS B CA 1
ATOM 1500 C C . HIS B 1 29 ? 14.359 18.203 8.453 1 97.62 29 HIS B C 1
ATOM 1502 O O . HIS B 1 29 ? 15.32 18.406 7.703 1 97.62 29 HIS B O 1
ATOM 1508 N N . THR B 1 30 ? 14.141 17.016 9.133 1 95.56 30 THR B N 1
ATOM 1509 C CA . THR B 1 30 ? 15.352 16.25 9.383 1 95.56 30 THR B CA 1
ATOM 1510 C C . THR B 1 30 ? 15.164 14.797 8.938 1 95.56 30 THR B C 1
ATOM 1512 O O . THR B 1 30 ? 16.141 14.094 8.672 1 95.56 30 THR B O 1
ATOM 1515 N N . GLN B 1 31 ? 13.969 14.312 8.812 1 96.12 31 GLN B N 1
ATOM 1516 C CA . GLN B 1 31 ? 13.773 12.875 8.648 1 96.12 31 GLN B CA 1
ATOM 1517 C C . GLN B 1 31 ? 13.102 12.562 7.312 1 96.12 31 GLN B C 1
ATOM 1519 O O . GLN B 1 31 ? 13.352 11.516 6.719 1 96.12 31 GLN B O 1
ATOM 1524 N N . ALA B 1 32 ? 12.297 13.461 6.816 1 97.12 32 ALA B N 1
ATOM 1525 C CA . ALA B 1 32 ? 11.422 13.203 5.68 1 97.12 32 ALA B CA 1
ATOM 1526 C C . ALA B 1 32 ? 12.219 12.711 4.473 1 97.12 32 ALA B C 1
ATOM 1528 O O . ALA B 1 32 ? 11.859 11.703 3.855 1 97.12 32 ALA B O 1
ATOM 1529 N N . SER B 1 33 ? 13.32 13.375 4.145 1 96.5 33 SER B N 1
ATOM 1530 C CA . SER B 1 33 ? 14.109 13.023 2.971 1 96.5 33 SER B CA 1
ATOM 1531 C C . SER B 1 33 ? 14.68 11.609 3.098 1 96.5 33 SER B C 1
ATOM 1533 O O . SER B 1 33 ? 14.727 10.867 2.119 1 96.5 33 SER B O 1
ATOM 1535 N N . GLN B 1 34 ? 15.094 11.289 4.262 1 95.38 34 GLN B N 1
ATOM 1536 C CA . GLN B 1 34 ? 15.648 9.961 4.5 1 95.38 34 GLN B CA 1
ATOM 1537 C C . GLN B 1 34 ? 14.57 8.891 4.387 1 95.38 34 GLN B C 1
ATOM 1539 O O . GLN B 1 34 ? 14.805 7.82 3.824 1 95.38 34 GLN B O 1
ATOM 1544 N N . ASP B 1 35 ? 13.43 9.18 4.973 1 96.62 35 ASP B N 1
ATOM 1545 C CA . ASP B 1 35 ? 12.328 8.227 4.891 1 96.62 35 ASP B CA 1
ATOM 1546 C C . ASP B 1 35 ? 11.922 7.969 3.439 1 96.62 35 ASP B C 1
ATOM 1548 O O . ASP B 1 35 ? 11.617 6.836 3.062 1 96.62 35 ASP B O 1
ATOM 1552 N N . VAL B 1 36 ? 11.922 9.055 2.658 1 96.62 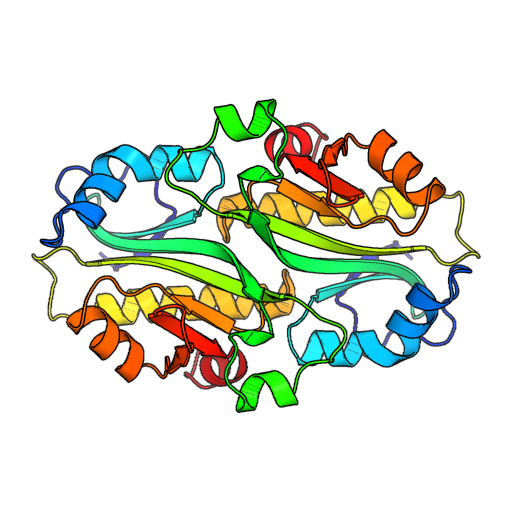36 VAL B N 1
ATOM 1553 C CA . VAL B 1 36 ? 11.617 8.922 1.239 1 96.62 36 VAL B CA 1
ATOM 1554 C C . VAL B 1 36 ? 12.664 8.047 0.559 1 96.62 36 VAL B C 1
ATOM 1556 O O . VAL B 1 36 ? 12.328 7.145 -0.209 1 96.62 36 VAL B O 1
ATOM 1559 N N . LYS B 1 37 ? 13.906 8.258 0.843 1 94.44 37 LYS B N 1
ATOM 1560 C CA . LYS B 1 37 ? 15 7.492 0.251 1 94.44 37 LYS B CA 1
ATOM 1561 C C . LYS B 1 37 ? 14.883 6.012 0.604 1 94.44 37 LYS B C 1
ATOM 1563 O O . LYS B 1 37 ? 15.164 5.148 -0.229 1 94.44 37 LYS B O 1
ATOM 1568 N N . ARG B 1 38 ? 14.438 5.754 1.753 1 94.69 38 ARG B N 1
ATOM 1569 C CA . ARG B 1 38 ? 14.32 4.387 2.248 1 94.69 38 ARG B CA 1
ATOM 1570 C C . ARG B 1 38 ? 12.984 3.77 1.84 1 94.69 38 ARG B C 1
ATOM 1572 O O . ARG B 1 38 ? 12.703 2.619 2.176 1 94.69 38 ARG B O 1
ATOM 1579 N N . LYS B 1 39 ? 12.133 4.508 1.238 1 96.5 39 LYS B N 1
ATOM 1580 C CA . LYS B 1 39 ? 10.82 4.094 0.752 1 96.5 39 LYS B CA 1
ATOM 1581 C C . LYS B 1 39 ? 9.891 3.73 1.909 1 96.5 39 LYS B C 1
ATOM 1583 O O . LYS B 1 39 ? 9.055 2.834 1.783 1 96.5 39 LYS B O 1
ATOM 1588 N N . LEU B 1 40 ? 10.141 4.359 3.043 1 97.06 40 LEU B N 1
ATOM 1589 C CA . LEU B 1 40 ? 9.266 4.156 4.195 1 97.06 40 LEU B CA 1
ATOM 1590 C C . LEU B 1 40 ? 7.93 4.863 3.994 1 97.06 40 LEU B C 1
ATOM 1592 O O . LEU B 1 40 ? 6.906 4.426 4.523 1 97.06 40 LEU B O 1
ATOM 1596 N N . CYS B 1 41 ? 7.984 5.93 3.289 1 97.75 41 CYS B N 1
ATOM 1597 C CA . CYS B 1 41 ? 6.793 6.676 2.904 1 97.75 41 CYS B CA 1
ATOM 1598 C C . CYS B 1 41 ? 7.078 7.582 1.711 1 97.75 41 CYS B C 1
ATOM 1600 O O . CYS B 1 41 ? 8.227 7.723 1.297 1 97.75 41 CYS B O 1
ATOM 1602 N N . VAL B 1 42 ? 6.031 8.039 1.121 1 98.06 42 VAL B N 1
ATOM 1603 C CA . VAL B 1 42 ? 6.113 9.125 0.148 1 98.06 42 VAL B CA 1
ATOM 1604 C C . VAL B 1 42 ? 5.605 10.422 0.774 1 98.06 42 VAL B C 1
ATOM 1606 O O 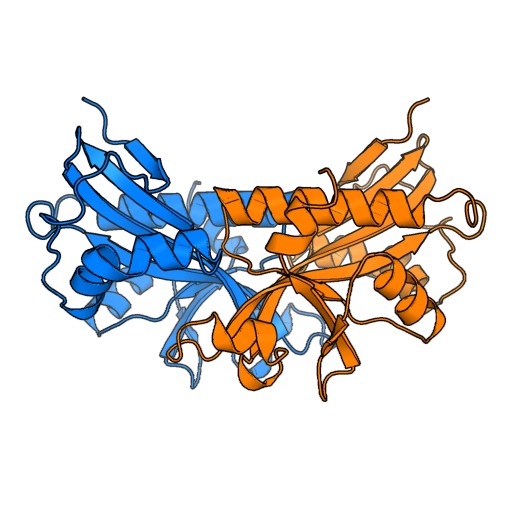. VAL B 1 42 ? 4.609 10.422 1.499 1 98.06 42 VAL B O 1
ATOM 1609 N N . VAL B 1 43 ? 6.324 11.492 0.539 1 98.38 43 VAL B N 1
ATOM 1610 C CA . VAL B 1 43 ? 5.953 12.789 1.089 1 98.38 43 VAL B CA 1
ATOM 1611 C C . VAL B 1 43 ? 5.473 13.711 -0.033 1 98.38 43 VAL B C 1
ATOM 1613 O O . VAL B 1 43 ? 6.203 13.953 -0.997 1 98.38 43 VAL B O 1
ATOM 1616 N N . PHE B 1 44 ? 4.254 14.195 0.109 1 98.38 44 PHE B N 1
ATOM 1617 C CA . PHE B 1 44 ? 3.672 15.172 -0.805 1 98.38 44 PHE B CA 1
ATOM 1618 C C . PHE B 1 44 ? 3.617 16.547 -0.159 1 98.38 44 PHE B C 1
ATOM 1620 O O . PHE B 1 44 ? 3.266 16.672 1.016 1 98.38 44 PHE B O 1
ATOM 1627 N N . ALA B 1 45 ? 3.955 17.547 -0.949 1 97.69 45 ALA B N 1
ATOM 1628 C CA . ALA B 1 45 ? 3.996 18.906 -0.419 1 97.69 45 ALA B CA 1
ATOM 1629 C C . ALA B 1 45 ? 3.143 19.844 -1.264 1 97.69 45 ALA B C 1
ATOM 1631 O O . ALA B 1 45 ? 3.18 19.781 -2.496 1 97.69 45 ALA B O 1
ATOM 1632 N N . LEU B 1 46 ? 2.295 20.562 -0.577 1 97.38 46 LEU B N 1
ATOM 1633 C CA . LEU B 1 46 ? 1.663 21.75 -1.144 1 97.38 46 LEU B CA 1
ATOM 1634 C C . LEU B 1 46 ? 2.582 22.969 -1.034 1 97.38 46 LEU B C 1
ATOM 1636 O O . LEU B 1 46 ? 3.035 23.312 0.06 1 97.38 46 LEU B O 1
ATOM 1640 N N . PHE B 1 47 ? 2.848 23.609 -2.205 1 95.06 47 PHE B N 1
ATOM 1641 C CA . PHE B 1 47 ? 3.844 24.672 -2.109 1 95.06 47 PHE B CA 1
ATOM 1642 C C . PHE B 1 47 ? 3.58 25.75 -3.145 1 95.06 47 PHE B C 1
ATOM 1644 O O . PHE B 1 47 ? 2.793 25.547 -4.074 1 95.06 47 PHE B O 1
ATOM 1651 N N . GLU B 1 48 ? 4.086 26.875 -2.834 1 92.06 48 GLU B N 1
ATOM 1652 C CA . GLU B 1 48 ? 4.207 28.016 -3.742 1 92.06 48 GLU B CA 1
ATOM 1653 C C . GLU B 1 48 ? 5.664 28.453 -3.883 1 92.06 48 GLU B C 1
ATOM 1655 O O . GLU B 1 48 ? 6.32 28.766 -2.891 1 92.06 48 GLU B O 1
ATOM 1660 N N . ASP B 1 49 ? 6.078 28.375 -5.133 1 90.31 49 ASP B N 1
ATOM 1661 C CA . ASP B 1 49 ? 7.504 28.562 -5.371 1 90.31 49 ASP B CA 1
ATOM 1662 C C . ASP B 1 49 ? 8.328 27.531 -4.605 1 90.31 49 ASP B C 1
ATOM 1664 O O . ASP B 1 49 ? 8.18 26.328 -4.816 1 90.31 49 ASP B O 1
ATOM 1668 N N . THR B 1 50 ? 9.125 28 -3.572 1 91.75 50 THR B N 1
ATOM 1669 C CA . THR B 1 50 ? 9.93 27.047 -2.826 1 91.75 50 THR B CA 1
ATOM 1670 C C . THR B 1 50 ? 9.391 26.875 -1.41 1 91.75 50 THR B C 1
ATOM 1672 O O . THR B 1 50 ? 9.867 26.016 -0.657 1 91.75 50 THR B O 1
ATOM 1675 N N . SER B 1 51 ? 8.344 27.609 -1.167 1 94.44 51 SER B N 1
ATOM 1676 C CA . SER B 1 51 ? 7.801 27.594 0.187 1 94.44 51 SER B CA 1
ATOM 1677 C C . SER B 1 51 ? 6.777 26.469 0.353 1 94.44 51 SER B C 1
ATOM 1679 O O . SER B 1 51 ? 5.848 26.359 -0.446 1 94.44 51 SER B O 1
ATOM 1681 N N . ILE B 1 52 ? 6.902 25.703 1.38 1 96.88 52 ILE B N 1
ATOM 1682 C CA . ILE B 1 52 ? 5.977 24.609 1.67 1 96.88 52 ILE B CA 1
ATOM 1683 C C . ILE B 1 52 ? 4.844 25.125 2.559 1 96.88 52 ILE B C 1
ATOM 1685 O O . ILE B 1 52 ? 5.082 25.594 3.67 1 96.88 52 ILE B O 1
ATOM 1689 N N . LYS B 1 53 ? 3.631 24.969 2.086 1 97.31 53 LYS B N 1
ATOM 1690 C CA . LYS B 1 53 ? 2.445 25.406 2.824 1 97.31 53 LYS B CA 1
ATOM 1691 C C . LYS B 1 53 ? 1.887 24.266 3.674 1 97.31 53 LYS B C 1
ATOM 1693 O O . LYS B 1 53 ? 1.241 24.5 4.695 1 97.31 53 LYS B O 1
ATOM 1698 N N . GLY B 1 54 ? 2.129 23.078 3.324 1 98.06 54 GLY B N 1
ATOM 1699 C CA . GLY B 1 54 ? 1.718 21.859 4.016 1 98.06 54 GLY B CA 1
ATOM 1700 C C . GLY B 1 54 ? 2.254 20.594 3.371 1 98.06 54 GLY B C 1
ATOM 1701 O O . GLY B 1 54 ? 2.824 20.641 2.279 1 98.06 54 GLY B O 1
ATOM 1702 N N . TYR B 1 55 ? 2.111 19.516 4.09 1 98.56 55 TYR B N 1
ATOM 1703 C CA . TYR B 1 55 ? 2.574 18.25 3.547 1 98.56 55 TYR B CA 1
ATOM 1704 C C . TYR B 1 55 ? 1.83 17.078 4.184 1 98.56 55 TYR B C 1
ATOM 1706 O O . TYR B 1 55 ? 1.169 17.234 5.211 1 98.56 55 TYR B O 1
ATOM 1714 N N . TYR B 1 56 ? 1.866 15.984 3.578 1 98.38 56 TYR B N 1
ATOM 1715 C CA . TYR B 1 56 ? 1.379 14.734 4.148 1 98.38 56 TYR B CA 1
ATOM 1716 C C . TYR B 1 56 ? 2.201 13.547 3.65 1 98.38 56 TYR B C 1
ATOM 1718 O O . TYR B 1 56 ? 2.961 13.672 2.688 1 98.38 56 TYR B O 1
ATOM 1726 N N . THR B 1 57 ? 2.096 12.438 4.297 1 98.5 57 THR B N 1
ATOM 1727 C CA . THR B 1 57 ? 2.834 11.234 3.924 1 98.5 57 THR B CA 1
ATOM 1728 C C . THR B 1 57 ? 1.881 10.062 3.709 1 98.5 57 THR B C 1
ATOM 1730 O O . THR B 1 57 ? 0.855 9.953 4.387 1 98.5 57 THR B O 1
ATOM 1733 N N . LEU B 1 58 ? 2.217 9.195 2.781 1 98.62 58 LEU B N 1
ATOM 1734 C CA . LEU B 1 58 ? 1.467 7.969 2.514 1 98.62 58 LEU B CA 1
ATOM 1735 C C . LEU B 1 58 ? 2.391 6.754 2.518 1 98.62 58 LEU B C 1
ATOM 1737 O O . LEU B 1 58 ? 3.514 6.824 2.014 1 98.62 58 LEU B O 1
ATOM 1741 N N . SER B 1 59 ? 1.948 5.699 3.053 1 98.56 59 SER B N 1
ATOM 1742 C CA . SER B 1 59 ? 2.668 4.43 3.037 1 98.56 59 SER B CA 1
ATOM 1743 C C . SER B 1 59 ? 1.708 3.248 3.104 1 98.56 59 SER B C 1
ATOM 1745 O O . SER B 1 59 ? 0.54 3.41 3.465 1 98.56 59 SER B O 1
ATOM 1747 N N . ASN B 1 60 ? 2.17 2.105 2.686 1 98.69 60 ASN B N 1
ATOM 1748 C CA . ASN B 1 60 ? 1.418 0.869 2.869 1 98.69 60 ASN B CA 1
ATOM 1749 C C . ASN B 1 60 ? 1.268 0.518 4.348 1 98.69 60 ASN B C 1
ATOM 1751 O O . ASN B 1 60 ? 2.146 0.823 5.152 1 98.69 60 ASN B O 1
ATOM 1755 N N . ALA B 1 61 ? 0.207 -0.1 4.672 1 98.31 61 ALA B N 1
ATOM 1756 C CA . ALA B 1 61 ? -0.011 -0.615 6.023 1 98.31 61 ALA B CA 1
ATOM 1757 C C . ALA B 1 61 ? -1.073 -1.711 6.027 1 98.31 61 ALA B C 1
ATOM 1759 O O . ALA B 1 61 ? -1.636 -2.043 4.98 1 98.31 61 ALA B O 1
ATOM 1760 N N . SER B 1 62 ? -1.226 -2.311 7.102 1 97.69 62 SER B N 1
ATOM 1761 C CA . SER B 1 62 ? -2.307 -3.246 7.387 1 97.69 62 SER B CA 1
ATOM 1762 C C . SER B 1 62 ? -2.789 -3.113 8.828 1 97.69 62 SER B C 1
ATOM 1764 O O . SER B 1 62 ? -2.051 -2.637 9.695 1 97.69 62 SER B O 1
ATOM 1766 N N . VAL B 1 63 ? -3.982 -3.439 9.023 1 96.19 63 VAL B N 1
ATOM 1767 C CA . VAL B 1 63 ? -4.598 -3.418 10.344 1 96.19 63 VAL B CA 1
ATOM 1768 C C . VAL B 1 63 ? -5.188 -4.789 10.664 1 96.19 63 VAL B C 1
ATOM 1770 O O . VAL B 1 63 ? -5.863 -5.391 9.828 1 96.19 63 VAL B O 1
ATOM 1773 N N . PRO B 1 64 ? -4.898 -5.305 11.844 1 94.75 64 PRO B N 1
ATOM 1774 C CA . PRO B 1 64 ? -5.586 -6.543 12.211 1 94.75 64 PRO B CA 1
ATOM 1775 C C . PRO B 1 64 ? -7.105 -6.43 12.102 1 94.75 64 PRO B C 1
ATOM 1777 O O . PRO B 1 64 ? -7.688 -5.441 12.547 1 94.75 64 PRO B O 1
ATOM 1780 N N . ALA B 1 65 ? -7.676 -7.48 11.523 1 94.38 65 ALA B N 1
ATOM 1781 C CA . ALA B 1 65 ? -9.125 -7.488 11.312 1 94.38 65 ALA B CA 1
ATOM 1782 C C . ALA B 1 65 ? -9.867 -7.301 12.633 1 94.38 65 ALA B C 1
ATOM 1784 O O . ALA B 1 65 ? -10.922 -6.668 12.672 1 94.38 65 ALA B O 1
ATOM 1785 N N . ALA B 1 66 ? -9.281 -7.727 13.719 1 91.62 66 ALA B N 1
ATOM 1786 C CA . ALA B 1 66 ? -9.898 -7.68 15.047 1 91.62 66 ALA B CA 1
ATOM 1787 C C . ALA B 1 66 ? -10.078 -6.238 15.508 1 91.62 66 ALA B C 1
ATOM 1789 O O . ALA B 1 66 ? -10.914 -5.961 16.375 1 91.62 66 ALA B O 1
ATOM 1790 N N . PHE B 1 67 ? -9.375 -5.281 14.953 1 92.19 67 PHE B N 1
ATOM 1791 C CA . PHE B 1 67 ? -9.406 -3.895 15.398 1 92.19 67 PHE B CA 1
ATOM 1792 C C . PHE B 1 67 ? -10.344 -3.064 14.523 1 92.19 67 PHE B C 1
ATOM 1794 O O . PHE B 1 67 ? -10.57 -1.885 14.797 1 92.19 67 PHE B O 1
ATOM 1801 N N . MET B 1 68 ? -10.867 -3.672 13.523 1 93.56 68 MET B N 1
ATOM 1802 C CA . MET B 1 68 ? -11.758 -2.943 12.617 1 93.56 68 MET B CA 1
ATOM 1803 C C . MET B 1 68 ? -13.156 -2.822 13.219 1 93.56 68 MET B C 1
ATOM 1805 O O . MET B 1 68 ? -13.586 -3.691 13.977 1 93.56 68 MET B O 1
ATOM 1809 N N . PRO B 1 69 ? -13.812 -1.73 12.883 1 89.88 69 PRO B N 1
ATOM 1810 C CA . PRO B 1 69 ? -15.211 -1.633 13.305 1 89.88 69 PRO B CA 1
ATOM 1811 C C . PRO B 1 69 ? -16.062 -2.805 12.82 1 89.88 69 PRO B C 1
ATOM 1813 O O . PRO B 1 69 ? -15.805 -3.354 11.75 1 89.88 69 PRO B O 1
ATOM 1816 N N . GLU B 1 70 ? -17.062 -3.098 13.57 1 89.81 70 GLU B N 1
ATOM 1817 C CA . GLU B 1 70 ? -17.922 -4.246 13.281 1 89.81 70 GLU B CA 1
ATOM 1818 C C . GLU B 1 70 ? -18.516 -4.152 11.883 1 89.81 70 GLU B C 1
ATOM 1820 O O . GLU B 1 70 ? -18.609 -5.152 11.172 1 89.81 70 GLU B O 1
ATOM 1825 N N . ALA B 1 71 ? -18.906 -2.959 11.5 1 89.56 71 ALA B N 1
ATOM 1826 C CA . ALA B 1 71 ? -19.531 -2.746 10.203 1 89.56 71 ALA B CA 1
ATOM 1827 C C . ALA B 1 71 ? -18.594 -3.133 9.062 1 89.56 71 ALA B C 1
ATOM 1829 O O . ALA B 1 71 ? -19.031 -3.6 8.016 1 89.56 71 ALA B O 1
ATOM 1830 N N . VAL B 1 72 ? -17.328 -2.992 9.281 1 90.56 72 VAL B N 1
ATOM 1831 C CA . VAL B 1 72 ? -16.312 -3.342 8.281 1 90.56 72 VAL B CA 1
ATOM 1832 C C . VAL B 1 72 ? -16.016 -4.84 8.344 1 90.56 72 VAL B C 1
ATOM 1834 O O . VAL B 1 72 ? -16.016 -5.52 7.316 1 90.56 72 VAL B O 1
ATOM 1837 N N . LYS B 1 73 ? -15.906 -5.34 9.5 1 90.12 73 LYS B N 1
ATOM 1838 C CA . LYS B 1 73 ? -15.57 -6.746 9.719 1 90.12 73 LYS B CA 1
ATOM 1839 C C . LYS B 1 73 ? -16.594 -7.66 9.062 1 90.12 73 LYS B C 1
ATOM 1841 O O . LYS B 1 73 ? -16.234 -8.672 8.453 1 90.12 73 LYS B O 1
ATOM 1846 N N . LYS B 1 74 ? -17.781 -7.285 9.211 1 90.56 74 LYS B N 1
ATOM 1847 C CA . LYS B 1 74 ? -18.875 -8.117 8.734 1 90.56 74 LYS B CA 1
ATOM 1848 C C . LYS B 1 74 ? -18.812 -8.281 7.215 1 90.56 74 LYS B C 1
ATOM 1850 O O . LYS B 1 74 ? -19.297 -9.273 6.672 1 90.56 74 LYS B O 1
ATOM 1855 N N . LYS B 1 75 ? -18.172 -7.383 6.582 1 90.69 75 LYS B N 1
ATOM 1856 C CA . LYS B 1 75 ? -18.141 -7.391 5.125 1 90.69 75 LYS B CA 1
ATOM 1857 C C . LYS B 1 75 ? -16.875 -8.094 4.609 1 90.69 75 LYS B C 1
ATOM 1859 O O . LYS B 1 75 ? -16.719 -8.273 3.398 1 90.69 75 LYS B O 1
ATOM 1864 N N . MET B 1 76 ? -15.992 -8.445 5.48 1 92.94 76 MET B N 1
ATOM 1865 C CA . MET B 1 76 ? -14.711 -9.023 5.082 1 92.94 76 MET B CA 1
ATOM 1866 C C . MET B 1 76 ? -14.711 -10.531 5.305 1 92.94 76 MET B C 1
ATOM 1868 O O . MET B 1 76 ? -15.344 -11.031 6.234 1 92.94 76 MET B O 1
ATOM 1872 N N . PRO B 1 77 ? -13.961 -11.18 4.359 1 90.19 77 PRO B N 1
ATOM 1873 C CA . PRO B 1 77 ? -13.82 -12.617 4.602 1 90.19 77 PRO B CA 1
ATOM 1874 C C . PRO B 1 77 ? -13.109 -12.93 5.918 1 90.19 77 PRO B C 1
ATOM 1876 O O . PRO B 1 77 ? -12.172 -12.219 6.301 1 90.19 77 PRO B O 1
ATOM 1879 N N . ARG B 1 78 ? -13.492 -14.062 6.547 1 85.88 78 ARG B N 1
ATOM 1880 C CA . ARG B 1 78 ? -12.977 -14.43 7.863 1 85.88 78 ARG B CA 1
ATOM 1881 C C . ARG B 1 78 ? -11.547 -14.938 7.773 1 85.88 78 ARG B C 1
ATOM 1883 O O . ARG B 1 78 ? -10.828 -14.969 8.781 1 85.88 78 ARG B O 1
ATOM 1890 N N . SER B 1 79 ? -11.156 -15.195 6.625 1 87.06 79 SER B N 1
ATOM 1891 C CA . SER B 1 79 ? -9.844 -15.797 6.449 1 87.06 79 SER B CA 1
ATOM 1892 C C . SER B 1 79 ? -8.734 -14.742 6.531 1 87.06 79 SER B C 1
ATOM 1894 O O . SER B 1 79 ? -7.562 -15.086 6.672 1 87.06 79 SER B O 1
ATOM 1896 N N . TYR B 1 80 ? -9.094 -13.523 6.516 1 91.12 80 TYR B N 1
ATOM 1897 C CA . TYR B 1 80 ? -8.086 -12.461 6.551 1 91.12 80 TYR B CA 1
ATOM 1898 C C . TYR B 1 80 ? -7.793 -12.031 7.984 1 91.12 80 TYR B C 1
ATOM 1900 O O . TYR B 1 80 ? -8.672 -11.508 8.672 1 91.12 80 TYR B O 1
ATOM 1908 N N . GLU B 1 81 ? -6.594 -12.211 8.344 1 90.94 81 GLU B N 1
ATOM 1909 C CA . GLU B 1 81 ? -6.188 -11.812 9.688 1 90.94 81 GLU B CA 1
ATOM 1910 C C . GLU B 1 81 ? -5.859 -10.32 9.742 1 90.94 81 GLU B C 1
ATOM 1912 O O . GLU B 1 81 ? -6.07 -9.672 10.766 1 90.94 81 GLU B O 1
ATOM 1917 N N . ALA B 1 82 ? -5.344 -9.875 8.742 1 95.38 82 ALA B N 1
ATOM 1918 C CA . ALA B 1 82 ? -5.02 -8.461 8.594 1 95.38 82 ALA B CA 1
ATOM 1919 C C . ALA B 1 82 ? -5.605 -7.891 7.309 1 95.38 82 ALA B C 1
ATOM 1921 O O . ALA B 1 82 ? -5.656 -8.578 6.285 1 95.38 82 ALA B O 1
ATOM 1922 N N . LEU B 1 83 ? -6.055 -6.688 7.383 1 97.5 83 LEU B N 1
ATOM 1923 C CA . LEU B 1 83 ? -6.676 -6.031 6.238 1 97.5 83 LEU B CA 1
ATOM 1924 C C . LEU B 1 83 ? -5.781 -4.926 5.695 1 97.5 83 LEU B C 1
ATOM 1926 O O . LEU B 1 83 ? -5.176 -4.176 6.469 1 97.5 83 LEU B O 1
ATOM 1930 N N . PRO B 1 84 ? -5.656 -4.871 4.383 1 98.38 84 PRO B N 1
ATOM 1931 C CA . PRO B 1 84 ? -4.812 -3.844 3.771 1 98.38 84 PRO B CA 1
ATOM 1932 C C . PRO B 1 84 ? -5.398 -2.441 3.904 1 98.38 84 PRO B C 1
ATOM 1934 O O . PRO B 1 84 ? -6.582 -2.234 3.635 1 98.38 84 PRO B O 1
ATOM 1937 N N . VAL B 1 85 ? -4.555 -1.502 4.277 1 98.44 85 VAL B N 1
ATOM 1938 C CA . VAL B 1 85 ? -4.973 -0.107 4.359 1 98.44 85 VAL B CA 1
ATOM 1939 C C . VAL B 1 85 ? -3.842 0.801 3.883 1 98.44 85 VAL B C 1
ATOM 1941 O O . VAL B 1 85 ? -2.705 0.351 3.713 1 98.44 85 VAL B O 1
ATOM 1944 N N . THR B 1 86 ? -4.164 1.982 3.574 1 98.62 86 THR B N 1
ATOM 1945 C CA . THR B 1 86 ? -3.189 3.043 3.336 1 98.62 86 THR B CA 1
ATOM 1946 C C . THR B 1 86 ? -3.004 3.898 4.586 1 98.62 86 THR B C 1
ATOM 1948 O O . THR B 1 86 ? -3.982 4.32 5.207 1 98.62 86 THR B O 1
ATOM 1951 N N . LEU B 1 87 ? -1.78 4.105 4.949 1 98.5 87 LEU B N 1
ATOM 1952 C CA . LEU B 1 87 ? -1.494 4.941 6.109 1 98.5 87 LEU B CA 1
ATOM 1953 C C . LEU B 1 87 ? -1.2 6.375 5.688 1 98.5 87 LEU B C 1
ATOM 1955 O O . LEU B 1 87 ? -0.265 6.621 4.922 1 98.5 87 LEU B O 1
ATOM 1959 N N . LEU B 1 88 ? -2.027 7.25 6.109 1 98.5 88 LEU B N 1
ATOM 1960 C CA . LEU B 1 88 ? -1.688 8.672 6.125 1 98.5 88 LEU B CA 1
ATOM 1961 C C . LEU B 1 88 ? -0.995 9.047 7.43 1 98.5 88 LEU B C 1
ATOM 1963 O O . LEU B 1 88 ? -1.657 9.328 8.43 1 98.5 88 LEU B O 1
ATOM 1967 N N . GLY B 1 89 ? 0.301 9.125 7.434 1 96.25 89 GLY B N 1
ATOM 1968 C CA . GLY B 1 89 ? 1.104 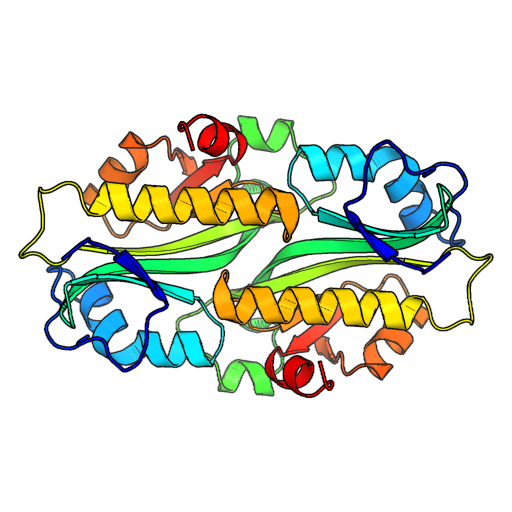9.172 8.648 1 96.25 89 GLY B CA 1
ATOM 1969 C C . GLY B 1 89 ? 1.233 10.57 9.219 1 96.25 89 GLY B C 1
ATOM 1970 O O . GLY B 1 89 ? 1.362 10.734 10.438 1 96.25 89 GLY B O 1
ATOM 1971 N N . ARG B 1 90 ? 1.436 11.5 8.391 1 96.75 90 ARG B N 1
ATOM 1972 C CA . ARG B 1 90 ? 1.604 12.891 8.805 1 96.75 90 ARG B CA 1
ATOM 1973 C C . ARG B 1 90 ? 0.851 13.836 7.875 1 96.75 90 ARG B C 1
ATOM 1975 O O . ARG B 1 90 ? 0.82 13.625 6.66 1 96.75 90 ARG B O 1
ATOM 1982 N N . LEU B 1 91 ? 0.229 14.781 8.477 1 97.81 91 LEU B N 1
ATOM 1983 C CA . LEU B 1 91 ? -0.429 15.883 7.781 1 97.81 91 LEU B CA 1
ATOM 1984 C C . LEU B 1 91 ? -0.302 17.188 8.57 1 97.81 91 LEU B C 1
ATOM 1986 O O . LEU B 1 91 ? -0.72 17.25 9.727 1 97.81 91 LEU B O 1
ATOM 1990 N N . ALA B 1 92 ? 0.326 18.109 7.91 1 97.88 92 ALA B N 1
ATOM 1991 C CA . ALA B 1 92 ? 0.556 19.359 8.617 1 97.88 92 ALA B CA 1
ATOM 1992 C C . ALA B 1 92 ? 0.464 20.547 7.66 1 97.88 92 ALA B C 1
ATOM 1994 O O . ALA B 1 92 ? 0.788 20.438 6.477 1 97.88 92 ALA B O 1
ATOM 1995 N N . VAL B 1 93 ? 0.035 21.641 8.172 1 97.62 93 VAL B N 1
ATOM 1996 C CA . VAL B 1 93 ? -0.036 22.906 7.457 1 97.62 93 VAL B CA 1
ATOM 1997 C C . VAL B 1 93 ? 0.789 23.953 8.188 1 97.62 93 VAL B C 1
ATOM 1999 O O . VAL B 1 93 ? 0.703 24.078 9.414 1 97.62 93 VAL B O 1
ATOM 2002 N N . ASP B 1 94 ? 1.562 24.688 7.418 1 97.69 94 ASP B N 1
ATOM 2003 C CA . ASP B 1 94 ? 2.334 25.781 7.996 1 97.69 94 ASP B CA 1
ATOM 2004 C C . ASP B 1 94 ? 1.429 26.75 8.734 1 97.69 94 ASP B C 1
ATOM 2006 O O . ASP B 1 94 ? 0.366 27.125 8.234 1 97.69 94 ASP B O 1
ATOM 2010 N N . SER B 1 95 ? 1.858 27.188 9.875 1 96.75 95 SER B N 1
ATOM 2011 C CA . SER B 1 95 ? 1.062 28.047 10.742 1 96.75 95 SER B CA 1
ATOM 2012 C C . SER B 1 95 ? 0.678 29.344 10.031 1 96.75 95 SER B C 1
ATOM 2014 O O . SER B 1 95 ? -0.393 29.906 10.281 1 96.75 95 SER B O 1
ATOM 2016 N N . LYS B 1 96 ? 1.469 29.797 9.117 1 94.19 96 LYS B N 1
ATOM 2017 C CA . LYS B 1 96 ? 1.215 31.031 8.375 1 94.19 96 LYS B CA 1
ATOM 2018 C C . LYS B 1 96 ? 0.006 30.875 7.453 1 94.19 96 LYS B C 1
ATOM 2020 O O . LYS B 1 96 ? -0.58 31.859 7.016 1 94.19 96 LYS B O 1
ATOM 2025 N N . PHE B 1 97 ? -0.327 29.656 7.199 1 92.12 97 PHE B N 1
ATOM 2026 C CA . PHE B 1 97 ? -1.375 29.406 6.215 1 92.12 97 PHE B CA 1
ATOM 2027 C C . PHE B 1 97 ? -2.551 28.672 6.844 1 92.12 97 PHE B C 1
ATOM 2029 O O . PHE B 1 97 ? -3.377 28.094 6.137 1 92.12 97 PHE B O 1
ATOM 2036 N N . LYS B 1 98 ? -2.557 28.641 8.109 1 89.81 98 LYS B N 1
ATOM 2037 C CA . LYS B 1 98 ? -3.658 27.969 8.797 1 89.81 98 LYS B CA 1
ATOM 2038 C C . LYS B 1 98 ? -4.965 28.734 8.617 1 89.81 98 LYS B C 1
ATOM 2040 O O . LYS B 1 98 ? -4.957 29.969 8.5 1 89.81 98 LYS B O 1
ATOM 2045 N N . GLY B 1 99 ? -6.047 28 8.602 1 87.31 99 GLY B N 1
ATOM 2046 C CA . GLY B 1 99 ? -7.348 28.656 8.523 1 87.31 99 GLY B CA 1
ATOM 2047 C C . GLY B 1 99 ? -7.793 28.922 7.098 1 87.31 99 GLY B C 1
ATOM 2048 O O . GLY B 1 99 ? -8.852 29.516 6.875 1 87.31 99 GLY B O 1
ATOM 2049 N N . HIS B 1 100 ? -7.098 28.516 6.125 1 89.06 100 HIS B N 1
ATOM 2050 C CA . HIS B 1 100 ? -7.438 28.75 4.727 1 89.06 100 HIS B CA 1
ATOM 2051 C C . HIS B 1 100 ? -7.883 27.469 4.039 1 89.06 100 HIS B C 1
ATOM 2053 O O . HIS B 1 100 ? -8 27.422 2.812 1 89.06 100 HIS B O 1
ATOM 2059 N N . GLY B 1 101 ? -8 26.406 4.789 1 92.62 101 GLY B N 1
ATOM 2060 C CA . GLY B 1 101 ? -8.555 25.172 4.25 1 92.62 101 GLY B CA 1
ATOM 2061 C C . GLY B 1 101 ? -7.512 24.266 3.617 1 92.62 101 GLY B C 1
ATOM 2062 O O . GLY B 1 101 ? -7.848 23.297 2.943 1 92.62 101 GLY B O 1
ATOM 2063 N N . PHE B 1 102 ? -6.246 24.594 3.797 1 94.56 102 PHE B N 1
ATOM 2064 C CA . PHE B 1 102 ? -5.184 23.828 3.154 1 94.56 102 PHE B CA 1
ATOM 2065 C C . PHE B 1 102 ? -5.109 22.422 3.727 1 94.56 102 PHE B C 1
ATOM 2067 O O . PHE B 1 102 ? -4.758 21.484 3.018 1 94.56 102 PHE B O 1
ATOM 2074 N N . GLY B 1 103 ? -5.52 22.328 5.008 1 95.62 103 GLY B N 1
ATOM 2075 C CA . GLY B 1 103 ? -5.578 21 5.586 1 95.62 103 GLY B CA 1
ATOM 2076 C C . GLY B 1 103 ? -6.547 20.078 4.867 1 95.62 103 GLY B C 1
ATOM 2077 O O . GLY B 1 103 ? -6.211 18.938 4.559 1 95.62 103 GLY B O 1
ATOM 2078 N N . GLY B 1 104 ? -7.691 20.641 4.613 1 95.12 104 GLY B N 1
ATOM 2079 C CA . GLY B 1 104 ? -8.688 19.875 3.871 1 95.12 104 GLY B CA 1
ATOM 2080 C C . GLY B 1 104 ? -8.242 19.531 2.465 1 95.12 104 GLY B C 1
ATOM 2081 O O . GLY B 1 104 ? -8.461 18.406 1.997 1 95.12 104 GLY B O 1
ATOM 2082 N N . ILE B 1 105 ? -7.633 20.469 1.812 1 95.38 105 ILE B N 1
ATOM 2083 C CA . ILE B 1 105 ? -7.145 20.266 0.452 1 95.38 105 ILE B CA 1
ATOM 2084 C C . ILE B 1 105 ? -6.113 19.141 0.435 1 95.38 105 ILE B C 1
ATOM 2086 O O . ILE B 1 105 ? -6.16 18.266 -0.429 1 95.38 105 ILE B O 1
ATOM 2090 N N . LEU B 1 106 ? -5.203 19.172 1.365 1 97.06 106 LEU B N 1
ATOM 2091 C CA . LEU B 1 106 ? -4.18 18.125 1.469 1 97.06 106 LEU B CA 1
ATOM 2092 C C . LEU B 1 106 ? -4.812 16.766 1.741 1 97.06 106 LEU B C 1
ATOM 2094 O O . LEU B 1 106 ? -4.441 15.773 1.116 1 97.06 106 LEU B O 1
ATOM 2098 N N . LEU B 1 107 ? -5.746 16.766 2.654 1 97.31 107 LEU B N 1
ATOM 2099 C CA . LEU B 1 107 ? -6.41 15.508 2.996 1 97.31 107 LEU B CA 1
ATOM 2100 C C . LEU B 1 107 ? -7.152 14.938 1.791 1 97.31 107 LEU B C 1
ATOM 2102 O O . LEU B 1 107 ? -7.027 13.75 1.487 1 97.31 107 LEU B O 1
ATOM 2106 N N . LEU B 1 108 ? -7.887 15.758 1.108 1 96.56 108 LEU B N 1
ATOM 2107 C CA . LEU B 1 108 ? -8.648 15.289 -0.043 1 96.56 108 LEU B CA 1
ATOM 2108 C C . LEU B 1 108 ? -7.723 14.773 -1.138 1 96.56 108 LEU B C 1
ATOM 2110 O O . LEU B 1 108 ? -8.047 13.797 -1.821 1 96.56 108 LEU B O 1
ATOM 2114 N N . ASP B 1 109 ? -6.621 15.445 -1.323 1 97.06 109 ASP B N 1
ATOM 2115 C CA . ASP B 1 109 ? -5.633 14.953 -2.279 1 97.06 109 ASP B CA 1
ATOM 2116 C C . ASP B 1 109 ? -5.129 13.57 -1.89 1 97.06 109 ASP B C 1
ATOM 2118 O O . ASP B 1 109 ? -5.02 12.68 -2.74 1 97.06 109 ASP B O 1
ATOM 2122 N N . ALA B 1 110 ? -4.797 13.398 -0.615 1 97.94 110 ALA B N 1
ATOM 2123 C CA . ALA B 1 110 ? -4.34 12.109 -0.092 1 97.94 110 ALA B CA 1
ATOM 2124 C C . ALA B 1 110 ? -5.387 11.023 -0.312 1 97.94 110 ALA B C 1
ATOM 2126 O O . ALA B 1 110 ? -5.059 9.914 -0.726 1 97.94 110 ALA B O 1
ATOM 2127 N N . LEU B 1 111 ? -6.641 11.383 -0.045 1 97.75 111 LEU B N 1
ATOM 2128 C CA . LEU B 1 111 ? -7.73 10.422 -0.185 1 97.75 111 LEU B CA 1
ATOM 2129 C C . LEU B 1 111 ? -7.945 10.047 -1.648 1 97.75 111 LEU B C 1
ATOM 2131 O O . LEU B 1 111 ? -8.156 8.875 -1.974 1 97.75 111 LEU B O 1
ATOM 2135 N N . LYS B 1 112 ? -7.895 11.008 -2.484 1 96.81 112 LYS B N 1
ATOM 2136 C CA . LYS B 1 112 ? -8.055 10.742 -3.912 1 96.81 112 LYS B CA 1
ATOM 2137 C C . LYS B 1 112 ? -6.945 9.82 -4.426 1 96.81 112 LYS B C 1
ATOM 2139 O O . LYS B 1 112 ? -7.215 8.852 -5.133 1 96.81 112 LYS B O 1
ATOM 2144 N N . ARG B 1 113 ? -5.738 10.117 -4.094 1 96.44 113 ARG B N 1
ATOM 2145 C CA . ARG B 1 113 ? -4.605 9.281 -4.484 1 96.44 113 ARG B CA 1
ATOM 2146 C C . ARG B 1 113 ? -4.77 7.859 -3.969 1 96.44 113 ARG B C 1
ATOM 2148 O O . ARG B 1 113 ? -4.539 6.895 -4.699 1 96.44 113 ARG B O 1
ATOM 2155 N N . SER B 1 114 ? -5.117 7.781 -2.711 1 97.44 114 SER B N 1
ATOM 2156 C CA . SER B 1 114 ? -5.312 6.473 -2.096 1 97.44 114 SER B CA 1
ATOM 2157 C C . SER B 1 114 ? -6.391 5.676 -2.82 1 97.44 114 SER B C 1
ATOM 2159 O O . SER B 1 114 ? -6.227 4.48 -3.064 1 97.44 114 SER B O 1
ATOM 2161 N N . PHE B 1 115 ? -7.465 6.363 -3.172 1 96.62 115 PHE B N 1
ATOM 2162 C CA . PHE B 1 115 ? -8.57 5.703 -3.855 1 96.62 115 PHE B CA 1
ATOM 2163 C C . PHE B 1 115 ? -8.141 5.203 -5.23 1 96.62 115 PHE B C 1
ATOM 2165 O O . PHE B 1 115 ? -8.43 4.062 -5.602 1 96.62 115 PHE B O 1
ATOM 2172 N N . ASP B 1 116 ? -7.449 6.035 -5.922 1 95.25 116 ASP B N 1
ATOM 2173 C CA . ASP B 1 116 ? -6.992 5.672 -7.262 1 95.25 116 ASP B CA 1
ATOM 2174 C C . ASP B 1 116 ? -6.074 4.453 -7.219 1 95.25 116 ASP B C 1
ATOM 2176 O O . ASP B 1 116 ? -6.203 3.543 -8.039 1 95.25 116 ASP B O 1
ATOM 2180 N N . ILE B 1 117 ? -5.246 4.434 -6.289 1 95.94 117 ILE B N 1
ATOM 2181 C CA . ILE B 1 117 ? -4.301 3.332 -6.148 1 95.94 117 ILE B CA 1
ATOM 2182 C C . ILE B 1 117 ? -5.047 2.059 -5.758 1 95.94 117 ILE B C 1
ATOM 2184 O O . ILE B 1 117 ? -4.824 0.997 -6.344 1 95.94 117 ILE B O 1
ATOM 2188 N N . ALA B 1 118 ? -5.961 2.178 -4.84 1 95.25 118 ALA B N 1
ATOM 2189 C CA . ALA B 1 118 ? -6.711 1.028 -4.336 1 95.25 118 ALA B CA 1
ATOM 2190 C C . ALA B 1 118 ? -7.512 0.364 -5.453 1 95.25 118 ALA B C 1
ATOM 2192 O O . ALA B 1 118 ? -7.734 -0.849 -5.426 1 95.25 118 ALA B O 1
ATOM 2193 N N . SER B 1 119 ? -7.867 1.103 -6.438 1 90.44 119 SER B N 1
ATOM 2194 C CA . SER B 1 119 ? -8.734 0.604 -7.5 1 90.44 119 SER B CA 1
ATOM 2195 C C . SER B 1 119 ? -7.926 0.013 -8.648 1 90.44 119 SER B C 1
ATOM 2197 O O . SER B 1 119 ? -8.43 -0.808 -9.414 1 90.44 119 SER B O 1
ATOM 2199 N N . GLN B 1 120 ? -6.586 0.333 -8.586 1 94 120 GLN B N 1
ATOM 2200 C CA . GLN B 1 120 ? -5.934 0.021 -9.852 1 94 120 GLN B CA 1
ATOM 2201 C C . GLN B 1 120 ? -4.586 -0.655 -9.625 1 94 120 GLN B C 1
ATOM 2203 O O . GLN B 1 120 ? -4.016 -1.241 -10.555 1 94 120 GLN B O 1
ATOM 2208 N N . SER B 1 121 ? -4.121 -0.582 -8.414 1 96.19 121 SER B N 1
ATOM 2209 C CA . SER B 1 121 ? -2.721 -0.971 -8.305 1 96.19 121 SER B CA 1
ATOM 2210 C C . SER B 1 121 ? -2.484 -1.849 -7.078 1 96.19 121 SER B C 1
ATOM 2212 O O . SER B 1 121 ? -1.851 -2.902 -7.176 1 96.19 121 SER B O 1
ATOM 2214 N N . LEU B 1 122 ? -2.99 -1.41 -5.922 1 97.5 122 LEU B N 1
ATOM 2215 C CA . LEU B 1 122 ? -2.766 -2.078 -4.645 1 97.5 122 LEU B CA 1
ATOM 2216 C C . LEU B 1 122 ? -4.043 -2.098 -3.811 1 97.5 122 LEU B C 1
ATOM 2218 O O . LEU B 1 122 ? -4.645 -1.051 -3.568 1 97.5 122 LEU B O 1
ATOM 2222 N N . GLY B 1 123 ? -4.395 -3.258 -3.412 1 98 123 GLY B N 1
ATOM 2223 C CA . GLY B 1 123 ? -5.586 -3.357 -2.588 1 98 123 GLY B CA 1
ATOM 2224 C C . GLY B 1 123 ? -5.473 -2.602 -1.277 1 98 123 GLY B C 1
ATOM 2225 O O . GLY B 1 123 ? -4.477 -2.734 -0.564 1 98 123 GLY B O 1
ATOM 2226 N N . SER B 1 124 ? -6.43 -1.894 -0.948 1 98.44 124 SER B N 1
ATOM 2227 C CA . SER B 1 124 ? -6.598 -1.136 0.287 1 98.44 124 SER B CA 1
ATOM 2228 C C . SER B 1 124 ? -8.07 -0.879 0.583 1 98.44 124 SER B C 1
ATOM 2230 O O . SER B 1 124 ? -8.789 -0.312 -0.247 1 98.44 124 SER B O 1
ATOM 2232 N N . ILE B 1 125 ? -8.484 -1.24 1.766 1 97.94 125 ILE B N 1
ATOM 2233 C CA . ILE B 1 125 ? -9.914 -1.156 2.021 1 97.94 125 ILE B CA 1
ATOM 2234 C C . ILE B 1 125 ? -10.258 0.223 2.58 1 97.94 125 ILE B C 1
ATOM 2236 O O . ILE B 1 125 ? -11.438 0.565 2.727 1 97.94 125 ILE B O 1
ATOM 2240 N N . GLY B 1 126 ? -9.219 0.974 2.928 1 98.06 126 GLY B N 1
ATOM 2241 C CA . GLY B 1 126 ? -9.438 2.312 3.455 1 98.06 126 GLY B CA 1
ATOM 2242 C C . GLY B 1 126 ? -8.141 3.01 3.844 1 98.06 126 GLY B C 1
ATOM 2243 O O . GLY B 1 126 ? -7.055 2.533 3.523 1 98.06 126 GLY B O 1
ATOM 2244 N N . VAL B 1 127 ? -8.312 4.152 4.449 1 98.44 127 VAL B N 1
ATOM 2245 C CA . VAL B 1 127 ? -7.199 4.969 4.922 1 98.44 127 VAL B CA 1
ATOM 2246 C C . VAL B 1 127 ? -7.211 5.031 6.449 1 98.44 127 VAL B C 1
ATOM 2248 O O . VAL B 1 127 ? -8.273 5.188 7.059 1 98.44 127 VAL B O 1
ATOM 2251 N N . VAL B 1 128 ? -6.035 4.875 7.004 1 98.19 128 VAL B N 1
ATOM 2252 C CA . VAL B 1 128 ? -5.898 4.961 8.453 1 98.19 128 VAL B CA 1
ATOM 2253 C C . VAL B 1 128 ? -4.988 6.129 8.82 1 98.19 128 VAL B C 1
ATOM 2255 O O . VAL B 1 128 ? -4.031 6.43 8.102 1 98.19 128 VAL B O 1
ATOM 2258 N N . VAL B 1 129 ? -5.32 6.785 9.938 1 98.06 129 VAL B N 1
ATOM 2259 C CA . VAL B 1 129 ? -4.504 7.859 10.492 1 98.06 129 VAL B CA 1
ATOM 2260 C C . VAL B 1 129 ? -4.293 7.629 11.992 1 98.06 129 VAL B C 1
ATOM 2262 O O . VAL B 1 129 ? -5.047 6.883 12.617 1 98.06 129 VAL B O 1
ATOM 2265 N N . ASP B 1 130 ? -3.197 8.203 12.469 1 95.44 130 ASP B N 1
ATOM 2266 C CA . ASP B 1 130 ? -2.887 8.219 13.898 1 95.44 130 ASP B CA 1
ATOM 2267 C C . ASP B 1 130 ? -2.824 9.648 14.438 1 95.44 130 ASP B C 1
ATOM 2269 O O . ASP B 1 130 ? -1.74 10.219 14.562 1 95.44 130 ASP B O 1
ATOM 2273 N N . PRO B 1 131 ? -3.982 10.148 14.781 1 95.81 131 PRO B N 1
ATOM 2274 C CA . PRO B 1 131 ? -4.027 11.555 15.18 1 95.81 131 PRO B CA 1
ATOM 2275 C C . PRO B 1 131 ? -3.137 11.859 16.391 1 95.81 131 PRO B C 1
ATOM 2277 O O . PRO B 1 131 ? -3.066 11.055 17.328 1 95.81 131 PRO B O 1
ATOM 2280 N N . LEU B 1 132 ? -2.512 12.945 16.344 1 92.56 132 LEU B N 1
ATOM 2281 C CA . LEU B 1 132 ? -1.547 13.359 17.359 1 92.56 132 LEU B CA 1
ATOM 2282 C C . LEU B 1 132 ? -2.256 13.828 18.625 1 92.56 132 LEU B C 1
ATOM 2284 O O . LEU B 1 132 ? -1.735 13.672 19.734 1 92.56 132 LEU B O 1
ATOM 2288 N N . ASP B 1 133 ? -3.406 14.492 18.469 1 93.56 133 ASP B N 1
ATOM 2289 C CA . ASP B 1 133 ? -4.121 15.094 19.594 1 93.56 133 ASP B CA 1
ATOM 2290 C C . ASP B 1 133 ? -5.613 15.219 19.297 1 93.56 133 ASP B C 1
ATOM 2292 O O . ASP B 1 133 ? -6.078 14.758 18.25 1 93.56 133 ASP B O 1
ATOM 2296 N N . ASP B 1 134 ? -6.32 15.852 20.234 1 94.75 134 ASP B N 1
ATOM 2297 C CA . ASP B 1 134 ? -7.773 15.945 20.125 1 94.75 134 ASP B CA 1
ATOM 2298 C C . ASP B 1 134 ? -8.18 16.828 18.938 1 94.75 134 ASP B C 1
ATOM 2300 O O . ASP B 1 134 ? -9.203 16.578 18.312 1 94.75 134 ASP B O 1
ATOM 2304 N N . ASP B 1 135 ? -7.41 17.797 18.703 1 93.94 135 ASP B N 1
ATOM 2305 C CA . ASP B 1 135 ? -7.691 18.672 17.547 1 93.94 135 ASP B CA 1
ATOM 2306 C C . ASP B 1 135 ? -7.629 17.891 16.25 1 93.94 135 ASP B C 1
ATOM 2308 O O . ASP B 1 135 ? -8.477 18.062 15.367 1 93.94 135 ASP B O 1
ATOM 2312 N N . ALA B 1 136 ? -6.605 17.016 16.141 1 95.31 136 ALA B N 1
ATOM 2313 C CA . ALA B 1 136 ? -6.48 16.172 14.961 1 95.31 136 ALA B CA 1
ATOM 2314 C C . ALA B 1 136 ? -7.66 15.203 14.844 1 95.31 136 ALA B C 1
ATOM 2316 O O . ALA B 1 136 ? -8.203 15 13.758 1 95.31 136 ALA B O 1
ATOM 2317 N N . VAL B 1 137 ? -8.055 14.68 15.953 1 96.81 137 VAL B N 1
ATOM 2318 C CA . VAL B 1 137 ? -9.195 13.766 15.969 1 96.81 137 VAL B CA 1
ATOM 2319 C C . VAL B 1 137 ? -10.43 14.477 15.422 1 96.81 137 VAL B C 1
ATOM 2321 O O . VAL B 1 137 ? -11.109 13.961 14.531 1 96.81 137 VAL B O 1
ATOM 2324 N N . ALA B 1 138 ? -10.695 15.68 15.898 1 96.75 138 ALA B N 1
ATOM 2325 C CA . ALA B 1 138 ? -11.844 16.453 15.461 1 96.75 138 ALA B CA 1
ATOM 2326 C C . ALA B 1 138 ? -11.766 16.781 13.969 1 96.75 138 ALA B C 1
ATOM 2328 O O . ALA B 1 138 ? -12.773 16.734 13.258 1 96.75 138 ALA B O 1
ATOM 2329 N N . PHE B 1 139 ? -10.625 17.047 13.562 1 96 139 PHE B N 1
ATOM 2330 C CA . PHE B 1 139 ? -10.398 17.344 12.148 1 96 139 PHE B CA 1
ATOM 2331 C C . PHE B 1 139 ? -10.781 16.156 11.273 1 96 139 PHE B C 1
ATOM 2333 O O . PHE B 1 139 ? -11.57 16.312 10.336 1 96 139 PHE B O 1
ATOM 2340 N N . TYR B 1 140 ? -10.258 15.008 11.547 1 97.44 140 TYR B N 1
ATOM 2341 C CA . TYR B 1 140 ? -10.5 13.828 10.727 1 97.44 140 TYR B CA 1
ATOM 2342 C C . TYR B 1 140 ? -11.953 13.383 10.82 1 97.44 140 TYR B C 1
ATOM 2344 O O . TYR B 1 140 ? -12.516 12.859 9.859 1 97.44 140 TYR B O 1
ATOM 2352 N N . GLN B 1 141 ? -12.531 13.578 11.977 1 96.94 141 GLN B N 1
ATOM 2353 C CA . GLN B 1 141 ? -13.93 13.219 12.156 1 96.94 141 GLN B CA 1
ATOM 2354 C C . GLN B 1 141 ? -14.828 13.992 11.195 1 96.94 141 GLN B C 1
ATOM 2356 O O . GLN B 1 141 ? -15.828 13.461 10.711 1 96.94 141 GLN B O 1
ATOM 2361 N N . LYS B 1 142 ? -14.508 15.18 10.914 1 95.56 142 LYS B N 1
ATOM 2362 C CA . LYS B 1 142 ? -15.281 16.016 10 1 95.56 142 LYS B CA 1
ATOM 2363 C C . LYS B 1 142 ? -15.32 15.422 8.602 1 95.56 142 LYS B C 1
ATOM 2365 O O . LYS B 1 142 ? -16.234 15.719 7.82 1 95.56 142 LYS B O 1
ATOM 2370 N N . PHE B 1 143 ? -14.359 14.617 8.32 1 95.44 143 PHE B N 1
ATOM 2371 C CA . PHE B 1 143 ? -14.281 14.047 6.98 1 95.44 143 PHE B CA 1
ATOM 2372 C C . PHE B 1 143 ? -14.758 12.602 6.984 1 95.44 143 PHE B C 1
ATOM 2374 O O . PHE B 1 143 ? -14.625 11.898 5.98 1 95.44 143 PHE B O 1
ATOM 2381 N N . GLY B 1 144 ? -15.195 12.062 8.156 1 95.88 144 GLY B N 1
ATOM 2382 C CA . GLY B 1 144 ? -15.852 10.766 8.195 1 95.88 144 GLY B CA 1
ATOM 2383 C C . GLY B 1 144 ? -14.984 9.672 8.797 1 95.88 144 GLY B C 1
ATOM 2384 O O . GLY B 1 144 ? -15.391 8.516 8.859 1 95.88 144 GLY B O 1
ATOM 2385 N N . PHE B 1 145 ? -13.812 10.062 9.281 1 97.38 145 PHE B N 1
ATOM 2386 C CA . PHE B 1 145 ? -12.984 9.055 9.945 1 97.38 145 PHE B CA 1
ATOM 2387 C C . PHE B 1 145 ? -13.633 8.594 11.242 1 97.38 145 PHE B C 1
ATOM 2389 O O . PHE B 1 145 ? -14.227 9.398 11.969 1 97.38 145 PHE B O 1
ATOM 2396 N N . VAL B 1 146 ? -13.438 7.316 11.5 1 95.81 146 VAL B N 1
ATOM 2397 C CA . VAL B 1 146 ? -13.992 6.754 12.727 1 95.81 146 VAL B CA 1
ATOM 2398 C C . VAL B 1 146 ? -12.867 6.156 13.57 1 95.81 146 VAL B C 1
ATOM 2400 O O . VAL B 1 146 ? -11.906 5.602 13.039 1 95.81 146 VAL B O 1
ATOM 2403 N N . LEU B 1 147 ? -13.016 6.238 14.852 1 94.31 147 LEU B N 1
ATOM 2404 C CA . LEU B 1 147 ? -12.016 5.711 15.773 1 94.31 147 LEU B CA 1
ATOM 2405 C C . LEU B 1 147 ? -12.039 4.188 15.781 1 94.31 147 LEU B C 1
ATOM 2407 O O . LEU B 1 147 ? -13.109 3.578 15.812 1 94.31 147 LEU B O 1
ATOM 2411 N N . LEU B 1 148 ? -10.859 3.65 15.633 1 93.81 148 LEU B N 1
ATOM 2412 C CA . LEU B 1 148 ? -10.711 2.209 15.812 1 93.81 148 LEU B CA 1
ATOM 2413 C C . LEU B 1 148 ? -10.609 1.853 17.281 1 93.81 148 LEU B C 1
ATOM 2415 O O . LEU B 1 148 ? -9.977 2.574 18.062 1 93.81 148 LEU B O 1
ATOM 2419 N N . PRO B 1 149 ? -11.164 0.72 17.578 1 84.81 149 PRO B N 1
ATOM 2420 C CA . PRO B 1 149 ? -11.109 0.315 18.984 1 84.81 149 PRO B CA 1
ATOM 2421 C C . PRO B 1 149 ? -9.695 -0.017 19.453 1 84.81 149 PRO B C 1
ATOM 2423 O O . PRO B 1 149 ? -8.922 -0.629 18.703 1 84.81 149 PRO B O 1
ATOM 2426 N N . ASP B 1 150 ? -9.164 0.358 20.531 1 79.38 150 ASP B N 1
ATOM 2427 C CA . ASP B 1 150 ? -7.996 -0.051 21.297 1 79.38 150 ASP B CA 1
ATOM 2428 C C . ASP B 1 150 ? -6.711 0.449 20.656 1 79.38 150 ASP B C 1
ATOM 2430 O O . ASP B 1 150 ? -5.613 0.148 21.125 1 79.38 150 ASP B O 1
ATOM 2434 N N . SER B 1 151 ? -6.766 1.146 19.516 1 80.62 151 SER B N 1
ATOM 2435 C CA . SER B 1 151 ? -5.516 1.547 18.875 1 80.62 151 SER B CA 1
ATOM 2436 C C . SER B 1 151 ? -5.344 3.061 18.906 1 80.62 151 SER B C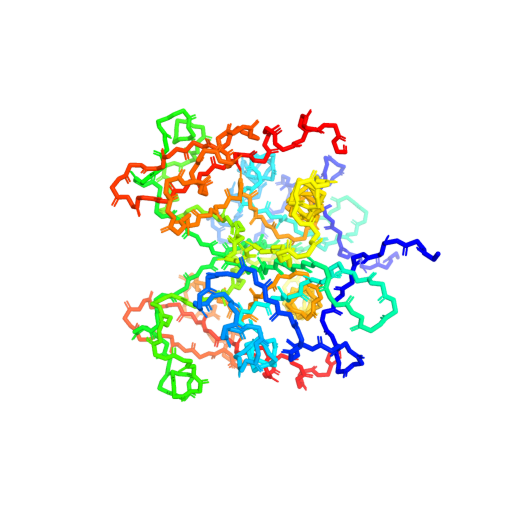 1
ATOM 2438 O O . SER B 1 151 ? -4.234 3.568 18.734 1 80.62 151 SER B O 1
ATOM 2440 N N . GLY B 1 152 ? -6.5 3.803 19.062 1 88 152 GLY B N 1
ATOM 2441 C CA 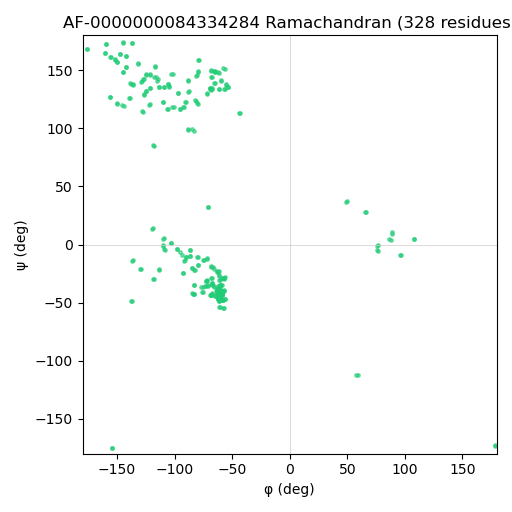. GLY B 1 152 ? -6.453 5.254 18.969 1 88 152 GLY B CA 1
ATOM 2442 C C . GLY B 1 152 ? -6.344 5.75 17.531 1 88 152 GLY B C 1
ATOM 2443 O O . GLY B 1 152 ? -6.387 6.957 17.281 1 88 152 GLY B O 1
ATOM 2444 N N . LYS B 1 153 ? -6.199 4.836 16.609 1 95.81 153 LYS B N 1
ATOM 2445 C CA . LYS B 1 153 ? -6.168 5.199 15.188 1 95.81 153 LYS B CA 1
ATOM 2446 C C . LYS B 1 153 ? -7.574 5.445 14.648 1 95.81 153 LYS B C 1
ATOM 2448 O O . LYS B 1 153 ? -8.562 5.109 15.305 1 95.81 153 LYS B O 1
ATOM 2453 N N . 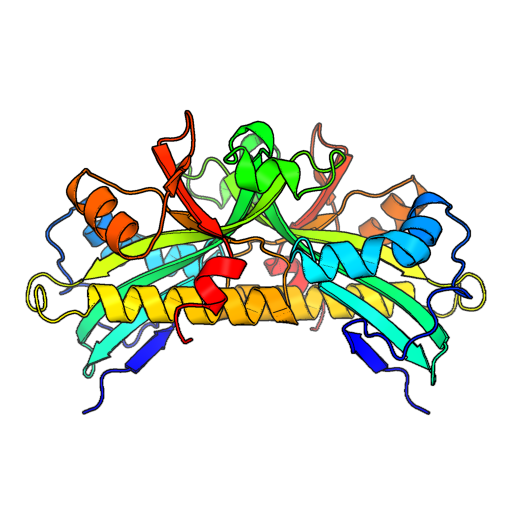MET B 1 154 ? -7.602 6.172 13.578 1 97.75 154 MET B N 1
ATOM 2454 C CA . MET B 1 154 ? -8.875 6.414 12.906 1 97.75 154 MET B CA 1
ATOM 2455 C C . MET B 1 154 ? -8.867 5.832 11.492 1 97.75 154 MET B C 1
ATOM 2457 O O . MET B 1 154 ? -7.809 5.688 10.883 1 97.75 154 MET B O 1
ATOM 2461 N N . PHE B 1 155 ? -10.078 5.504 11.062 1 97.62 155 PHE B N 1
ATOM 2462 C CA . PHE B 1 155 ? -10.219 4.75 9.82 1 97.62 155 PHE B CA 1
ATOM 2463 C C . PHE B 1 155 ? -11.336 5.332 8.961 1 97.62 155 PHE B C 1
ATOM 2465 O O . PHE B 1 155 ? -12.383 5.719 9.477 1 97.62 155 PHE B O 1
ATOM 2472 N N . LEU B 1 156 ? -11.102 5.438 7.664 1 97.56 156 LEU B N 1
ATOM 2473 C CA . LEU B 1 156 ? -12.078 5.828 6.66 1 97.56 156 LEU B CA 1
ATOM 2474 C C . LEU B 1 156 ? -12.125 4.809 5.527 1 97.56 156 LEU B C 1
ATOM 2476 O O . LEU B 1 156 ? -11.156 4.652 4.781 1 97.56 156 LEU B O 1
ATOM 2480 N N . PRO B 1 157 ? -13.25 4.09 5.352 1 96.56 157 PRO B N 1
ATOM 2481 C CA . PRO B 1 157 ? -13.359 3.064 4.309 1 96.56 157 PRO B CA 1
ATOM 2482 C C . PRO B 1 157 ? -13.281 3.646 2.9 1 96.56 157 PRO B C 1
ATOM 2484 O O . PRO B 1 157 ? -13.75 4.766 2.664 1 96.56 157 PRO B O 1
ATOM 2487 N N . MET B 1 158 ? -12.758 2.895 1.933 1 96.38 158 MET B N 1
ATOM 2488 C CA . MET B 1 158 ? -12.656 3.34 0.545 1 96.38 158 MET B CA 1
ATOM 2489 C C . MET B 1 158 ? -14.031 3.65 -0.027 1 96.38 158 MET B C 1
ATOM 2491 O O . MET B 1 158 ? -14.18 4.559 -0.849 1 96.38 158 MET B O 1
ATOM 2495 N N . ALA B 1 159 ? -15 2.891 0.385 1 92.38 159 ALA B N 1
ATOM 2496 C CA . ALA B 1 159 ? -16.359 3.129 -0.082 1 92.38 159 ALA B CA 1
ATOM 2497 C C . ALA B 1 159 ? -16.812 4.543 0.257 1 92.38 159 ALA B C 1
ATOM 2499 O O . ALA B 1 159 ? -17.5 5.191 -0.542 1 92.38 159 ALA B O 1
ATOM 2500 N N . ASP B 1 160 ? -16.469 5.027 1.445 1 94.25 160 ASP B N 1
ATOM 2501 C CA . ASP B 1 160 ? -16.828 6.379 1.868 1 94.25 160 ASP B CA 1
ATOM 2502 C C . ASP B 1 160 ? -16 7.422 1.125 1 94.25 160 ASP B C 1
ATOM 2504 O O . ASP B 1 160 ? -16.5 8.508 0.811 1 94.25 160 ASP B O 1
ATOM 2508 N N . ILE B 1 161 ? -14.75 7.082 0.864 1 95.44 161 ILE B N 1
ATOM 2509 C CA . ILE B 1 161 ? -13.883 7.988 0.122 1 95.44 161 ILE B CA 1
ATOM 2510 C C . ILE B 1 161 ? -14.453 8.219 -1.276 1 95.44 161 ILE B C 1
ATOM 2512 O O . ILE B 1 161 ? -14.445 9.344 -1.778 1 95.44 161 ILE B O 1
ATOM 2516 N N . ALA B 1 162 ? -14.922 7.184 -1.904 1 91.06 162 ALA B N 1
ATOM 2517 C CA . ALA B 1 162 ? -15.523 7.266 -3.23 1 91.06 162 ALA B CA 1
ATOM 2518 C C . ALA B 1 162 ? -16.688 8.258 -3.242 1 91.06 162 ALA B C 1
ATOM 2520 O O . ALA B 1 162 ? -16.953 8.898 -4.262 1 91.06 162 ALA B O 1
ATOM 2521 N N . GLN B 1 163 ? -17.297 8.406 -2.129 1 89.62 163 GLN B N 1
ATOM 2522 C CA . GLN B 1 163 ? -18.484 9.266 -2.031 1 89.62 163 GLN B CA 1
ATOM 2523 C C . GLN B 1 163 ? -18.078 10.727 -1.813 1 89.62 163 GLN B C 1
ATOM 2525 O O . GLN B 1 163 ? -18.906 11.625 -1.988 1 89.62 163 GLN B O 1
ATOM 2530 N N . LEU B 1 164 ? -16.906 10.953 -1.369 1 83.5 164 LEU B N 1
ATOM 2531 C CA . LEU B 1 164 ? -16.438 12.312 -1.113 1 83.5 164 LEU B CA 1
ATOM 2532 C C . LEU B 1 164 ? -16.219 13.062 -2.42 1 83.5 164 LEU B C 1
ATOM 2534 O O . LEU B 1 164 ? -15.75 14.203 -2.412 1 83.5 164 LEU B O 1
ATOM 2538 N N . ALA B 1 165 ? -16.984 12.789 -3.416 1 62.31 165 ALA B N 1
ATOM 2539 C CA . ALA B 1 165 ? -16.969 13.461 -4.715 1 62.31 165 ALA B CA 1
ATOM 2540 C C . ALA B 1 165 ? -15.555 13.547 -5.273 1 62.31 165 ALA B C 1
ATOM 2542 O O . ALA B 1 165 ? -15.078 14.625 -5.613 1 62.31 165 ALA B O 1
ATOM 2543 N N . LEU B 1 166 ? -14.961 12.602 -5.043 1 64.56 166 LEU B N 1
ATOM 2544 C CA . LEU B 1 166 ? -13.641 12.547 -5.668 1 64.56 166 LEU B CA 1
ATOM 2545 C C . LEU B 1 166 ? -13.75 12.102 -7.121 1 64.56 166 LEU B C 1
ATOM 2547 O O . LEU B 1 166 ? -14.68 11.367 -7.484 1 64.56 166 LEU B O 1
#

Secondary structure (DSSP, 8-state):
---EEEE--TTSB-TT---S-HHHHHIIIIIHHHHHHTTS-EEEEEEETTEEEEEEEEEEEEEEGGGS-HHHHTTS-TT-SEEEEEEEEEEEE-GGGTTSSHHHHHHHHHHHHHHHHHHHTSB-SEEEE--SSHHHHHHHHTTT-EEPTTT--EEEEHHHHHHTT-/---EEEE--TTSB-TT---S-HHHHHIIIIIHHHHHHTTS-EEEEEEETTEEEEEEEEEEEEEEGGGS-HHHHTTS-TT-SEEEEEEEEEEEE-GGGTTSSHHHHHHHHHHHHHHHHHHHTSB-SEEEE--SSHHHHHHHHTTT-EEPTTT--EEEEHHHHHHTT-

InterPro domains:
  IPR000182 GNAT domain [PF00583] (46-145)
  IPR000182 GNAT domain [PS51186] (1-166)
  IPR016181 Acyl-CoA N-acyltransferase [SSF55729] (15-150)

Foldseek 3Di:
DDWDKDWDDPQADLQPFDQPDPVQSCCSVPPQVVCVVVPVWTKIFTDDRRYTFKIWIKDKDKDALVQDDPVVSVVDDPVDGIAIAMETEDIGGGNVCPPVCVSVVNVLVVLVVRLVCCVPPDPHQWYKYQAPDPVSVVVVVVLPWDATPPPNMTIDTSVSSVVVVD/DDWDKDWDDPQADLQPFDQPDPVQSCCSVPPQVVCVVVPVWTKIFTDDRRYTFKIWIKDKDKDALVQDDPVVSVVDDPVDGIAIAMETEDIGGGNVCPPVCVSVVNVLVVLVVRLVCCVPPDPHQWYKYQAPDPVSVVVVVVLPWDATPPPNMTIDTSVSSVVVVD

Nearest PDB structures (foldseek):
  6g96-assembly1_B  TM=9.164E-01  e=1.583E-16  Salmonella enterica subsp. enterica serovar Typhimurium
  7ak9-assembly1_B  TM=9.327E-01  e=3.924E-15  Salmonella enterica subsp. enterica serovar Typhimurium
  7ak9-assembly1_A  TM=9.323E-01  e=9.162E-15  Salmonella enterica subsp. enterica serovar Typhimurium
  7ak7-assembly1_A  TM=9.152E-01  e=4.999E-15  Salmonella enterica subsp. enterica serovar Typhimurium
  6gtq-assembly2_B  TM=9.072E-01  e=1.318E-14  Escherichia coli

Radius of gyration: 20.26 Å; Cα contacts (8 Å, |Δi|>4): 657; chains: 2; bounding box: 40×59×52 Å